Protein AF-A0A6F8TYW1-F1 (afdb_monomer)

Secondary structure (DSSP, 8-state):
----------------------------EEEE-SSS-EEEETTGGGGB----------SS---GGGG-GGGGSSS----S------EEEEEESSSSS-EEEEEE-SS------TTTS-TT----EEEEEE--TTTTSS--S---S--B-TTPPPP---PPPTT--PPPHHHHHHHHHHHHHHHHTT-----------S-S-HHHHHHHH----

Radius of gyration: 24.69 Å; Cα contacts (8 Å, |Δi|>4): 222; chains: 1; bounding box: 49×61×81 Å

Structure (mmCIF, N/CA/C/O backbone):
data_AF-A0A6F8TYW1-F1
#
_entry.id   AF-A0A6F8TYW1-F1
#
loop_
_atom_site.group_PDB
_atom_site.id
_atom_site.type_symbol
_atom_site.label_atom_id
_atom_site.label_alt_id
_atom_site.label_comp_id
_atom_site.label_asym_id
_atom_site.label_entity_id
_atom_site.label_seq_id
_atom_site.pdbx_PDB_ins_code
_atom_site.Cartn_x
_atom_site.Cartn_y
_atom_site.Cartn_z
_atom_site.occupancy
_atom_site.B_iso_or_equiv
_atom_site.auth_seq_id
_atom_site.auth_comp_id
_atom_site.auth_asym_id
_atom_site.auth_atom_id
_atom_site.pdbx_PDB_model_num
ATOM 1 N N . MET A 1 1 ? 22.885 37.335 59.084 1.00 37.50 1 MET A N 1
ATOM 2 C CA . MET A 1 1 ? 21.422 37.135 59.072 1.00 37.50 1 MET A CA 1
ATOM 3 C C . MET A 1 1 ? 20.803 38.065 58.029 1.00 37.50 1 MET A C 1
ATOM 5 O O . MET A 1 1 ? 20.900 39.265 58.203 1.00 37.50 1 MET A O 1
ATOM 9 N N . LEU A 1 2 ? 20.216 37.467 56.982 1.00 41.41 2 LEU A N 1
ATOM 10 C CA . LEU A 1 2 ? 19.097 37.916 56.127 1.00 41.41 2 LEU A CA 1
ATOM 11 C C . LEU A 1 2 ? 19.160 39.204 55.254 1.00 41.41 2 LEU A C 1
ATOM 13 O O . LEU A 1 2 ? 19.430 40.292 55.747 1.00 41.41 2 LEU A O 1
ATOM 17 N N . ARG A 1 3 ? 18.622 39.026 54.023 1.00 40.41 3 ARG A N 1
ATOM 18 C CA . ARG A 1 3 ? 18.077 39.975 53.005 1.00 40.41 3 ARG A CA 1
ATOM 19 C C . ARG A 1 3 ? 19.097 40.366 51.915 1.00 40.41 3 ARG A C 1
ATOM 21 O O . ARG A 1 3 ? 20.171 40.828 52.243 1.00 40.41 3 ARG A O 1
ATOM 28 N N . SER A 1 4 ? 18.871 40.209 50.606 1.00 44.25 4 SER A N 1
ATOM 29 C CA . SER A 1 4 ? 17.634 40.141 49.819 1.00 44.25 4 SER A CA 1
ATOM 30 C C . SER A 1 4 ? 17.893 39.452 48.465 1.00 44.25 4 SER A C 1
ATOM 32 O O . SER A 1 4 ? 18.800 39.852 47.741 1.00 44.25 4 SER A O 1
ATOM 34 N N . LEU A 1 5 ? 17.071 38.455 48.119 1.00 49.44 5 LEU A N 1
ATOM 35 C CA . LEU A 1 5 ? 16.885 37.934 46.759 1.00 49.44 5 LEU A CA 1
ATOM 36 C C . LEU A 1 5 ? 16.157 38.981 45.905 1.00 49.44 5 LEU A C 1
ATOM 38 O O . LEU A 1 5 ? 15.191 39.560 46.394 1.00 49.44 5 LEU A O 1
ATOM 42 N N . LEU A 1 6 ? 16.527 39.139 44.631 1.00 42.66 6 LEU A N 1
ATOM 43 C CA . LEU A 1 6 ? 15.586 39.542 43.579 1.00 42.66 6 LEU A CA 1
ATOM 44 C C . LEU A 1 6 ? 16.147 39.263 42.176 1.00 42.66 6 LEU A C 1
ATOM 46 O O . LEU A 1 6 ? 17.146 39.850 41.786 1.00 42.66 6 LEU A O 1
ATOM 50 N N . SER A 1 7 ? 15.366 38.479 41.418 1.00 38.97 7 SER A N 1
ATOM 51 C CA . SER A 1 7 ? 15.139 38.612 39.967 1.00 38.97 7 SER A CA 1
ATOM 52 C C . SER A 1 7 ? 16.314 38.219 39.046 1.00 38.97 7 SER A C 1
ATOM 54 O O . SER A 1 7 ? 17.375 38.815 39.095 1.00 38.97 7 SER A O 1
ATOM 56 N N . ARG A 1 8 ? 16.220 37.261 38.116 1.00 44.16 8 ARG A N 1
ATOM 57 C CA . ARG A 1 8 ? 15.115 36.905 37.215 1.00 44.16 8 ARG A CA 1
ATOM 58 C C . ARG A 1 8 ? 15.299 35.452 36.749 1.00 44.16 8 ARG A C 1
ATOM 60 O O . ARG A 1 8 ? 16.260 35.164 36.047 1.00 44.16 8 ARG A O 1
ATOM 67 N N . PHE A 1 9 ? 14.370 34.559 37.081 1.00 42.78 9 PHE A N 1
ATOM 68 C CA . PHE A 1 9 ? 14.178 33.322 36.319 1.00 42.78 9 PHE A CA 1
ATOM 69 C C . PHE A 1 9 ? 13.118 33.617 35.259 1.00 42.78 9 PHE A C 1
ATOM 71 O O . PHE A 1 9 ? 11.936 33.746 35.569 1.00 42.78 9 PHE A O 1
ATOM 78 N N . MET A 1 10 ? 13.553 33.800 34.015 1.00 39.56 10 MET A N 1
ATOM 79 C CA . MET A 1 10 ? 12.662 33.832 32.861 1.00 39.56 10 MET A CA 1
ATOM 80 C C . MET A 1 10 ? 12.312 32.380 32.531 1.00 39.56 10 MET A C 1
ATOM 82 O O . MET A 1 10 ? 13.071 31.688 31.859 1.00 39.56 10 MET A O 1
ATOM 86 N N . VAL A 1 11 ? 11.198 31.896 33.080 1.00 40.91 11 VAL A N 1
ATOM 87 C CA . VAL A 1 11 ? 10.616 30.609 32.686 1.00 40.91 11 VAL A CA 1
ATOM 88 C C . VAL A 1 11 ? 9.958 30.821 31.327 1.00 40.91 11 VAL A C 1
ATOM 90 O O . VAL A 1 11 ? 8.871 31.387 31.231 1.00 40.91 11 VAL A O 1
ATOM 93 N N . LEU A 1 12 ? 10.656 30.417 30.269 1.00 36.38 12 LEU A N 1
ATOM 94 C CA . LEU A 1 12 ? 10.090 30.298 28.934 1.00 36.38 12 LEU A CA 1
ATOM 95 C C . LEU A 1 12 ? 9.241 29.022 28.916 1.00 36.38 12 LEU A C 1
ATOM 97 O O . LEU A 1 12 ? 9.762 27.915 28.799 1.00 36.38 12 LEU A O 1
ATOM 101 N N . ALA A 1 13 ? 7.933 29.175 29.106 1.00 43.19 13 ALA A N 1
ATOM 102 C CA . ALA A 1 13 ? 6.980 28.093 28.916 1.00 43.19 13 ALA A CA 1
ATOM 103 C C . ALA A 1 13 ? 6.871 27.798 27.410 1.00 43.19 13 ALA A C 1
ATOM 105 O O . ALA A 1 13 ? 6.110 28.447 26.695 1.00 43.19 13 ALA A O 1
ATOM 106 N N . CYS A 1 14 ? 7.658 26.837 26.918 1.00 33.72 14 CYS A N 1
ATOM 107 C CA . CYS A 1 14 ? 7.421 26.214 25.617 1.00 33.72 14 CYS A CA 1
ATOM 108 C C . CYS A 1 14 ? 6.149 25.367 25.717 1.00 33.72 14 CYS A C 1
ATOM 110 O O . CYS A 1 14 ? 6.185 24.197 26.090 1.00 33.72 14 CYS A O 1
ATOM 112 N N . MET A 1 15 ? 5.012 25.988 25.419 1.00 40.41 15 MET A N 1
ATOM 113 C CA . MET A 1 15 ? 3.758 25.293 25.179 1.00 40.41 15 MET A CA 1
ATOM 114 C C . MET A 1 15 ? 3.905 24.577 23.831 1.00 40.41 15 MET A C 1
ATOM 116 O O . MET A 1 15 ? 3.897 25.218 22.782 1.00 40.41 15 MET A O 1
ATOM 120 N N . ALA A 1 16 ? 4.134 23.264 23.857 1.00 46.06 16 ALA A N 1
ATOM 121 C CA . ALA A 1 16 ? 4.102 22.444 22.654 1.00 46.06 16 ALA A CA 1
ATOM 122 C C . ALA A 1 16 ? 2.669 22.477 22.105 1.00 46.06 16 ALA A C 1
ATOM 124 O O . ALA A 1 16 ? 1.783 21.797 22.619 1.00 46.06 16 ALA A O 1
ATOM 125 N N . MET A 1 17 ? 2.422 23.321 21.102 1.00 34.44 17 MET A N 1
ATOM 126 C CA . MET A 1 17 ? 1.207 23.226 20.305 1.00 34.44 17 MET A CA 1
ATOM 127 C C . MET A 1 17 ? 1.314 21.947 19.480 1.00 34.44 17 MET A C 1
ATOM 129 O O . MET A 1 17 ? 2.014 21.906 18.472 1.00 34.44 17 MET A O 1
ATOM 133 N N . VAL A 1 18 ? 0.640 20.893 19.936 1.00 43.41 18 VAL A N 1
ATOM 134 C CA . VAL A 1 18 ? 0.295 19.764 19.075 1.00 43.41 18 VAL A CA 1
ATOM 135 C C . VAL A 1 18 ? -0.719 20.323 18.085 1.00 43.41 18 VAL A C 1
ATOM 137 O O . VAL A 1 18 ? -1.880 20.537 18.430 1.00 43.41 18 VAL A O 1
ATOM 140 N N . ALA A 1 19 ? -0.259 20.680 16.887 1.00 36.62 19 ALA A N 1
ATOM 141 C CA . ALA A 1 19 ? -1.172 21.013 15.809 1.00 36.62 19 ALA A CA 1
ATOM 142 C C . ALA A 1 19 ? -2.026 19.764 15.545 1.00 36.62 19 ALA A C 1
ATOM 144 O O . ALA A 1 19 ? -1.452 18.682 15.389 1.00 36.62 19 ALA A O 1
ATOM 145 N N . PRO A 1 20 ? -3.366 19.863 15.520 1.00 39.25 20 PRO A N 1
ATOM 146 C CA . PRO A 1 20 ? -4.167 18.767 15.013 1.00 39.25 20 PRO A CA 1
ATOM 147 C C . PRO A 1 20 ? -3.733 18.550 13.563 1.00 39.25 20 PRO A C 1
ATOM 149 O O . PRO A 1 20 ? -3.877 19.446 12.729 1.00 39.25 20 PRO A O 1
ATOM 152 N N . THR A 1 21 ? -3.144 17.390 13.273 1.00 42.06 21 THR A N 1
ATOM 153 C CA . THR A 1 21 ? -2.999 16.912 11.900 1.00 42.06 21 THR A CA 1
ATOM 154 C C . THR A 1 21 ? -4.401 16.924 11.314 1.00 42.06 21 THR A C 1
ATOM 156 O O . THR A 1 21 ? -5.253 16.145 11.739 1.00 42.06 21 THR A O 1
ATOM 159 N N . LEU A 1 22 ? -4.676 17.859 10.404 1.00 38.69 22 LEU A N 1
ATOM 160 C CA . LEU A 1 22 ? -5.919 17.846 9.650 1.00 38.69 22 LEU A CA 1
ATOM 161 C C . LEU A 1 22 ? -5.939 16.518 8.898 1.00 38.69 22 LEU A C 1
ATOM 163 O O . LEU A 1 22 ? -5.092 16.285 8.035 1.00 38.69 22 LEU A O 1
ATOM 167 N N . ALA A 1 23 ? -6.857 15.631 9.281 1.00 42.31 23 ALA A N 1
ATOM 168 C CA . ALA A 1 23 ? -7.143 14.431 8.521 1.00 42.31 23 ALA A CA 1
ATOM 169 C C . ALA A 1 23 ? -7.442 14.884 7.089 1.00 42.31 23 ALA A C 1
ATOM 171 O O . ALA A 1 23 ? -8.395 15.628 6.861 1.00 42.31 23 ALA A O 1
ATOM 172 N N . GLN A 1 24 ? -6.582 14.517 6.136 1.00 48.06 24 GLN A N 1
ATOM 173 C CA . GLN A 1 24 ? -6.871 14.787 4.735 1.00 48.06 24 GLN A CA 1
ATOM 174 C C . GLN A 1 24 ? -8.200 14.097 4.399 1.00 48.06 24 GLN A C 1
ATOM 176 O O . GLN A 1 24 ? -8.372 12.928 4.784 1.00 48.06 24 GLN A O 1
ATOM 181 N N . PRO A 1 25 ? -9.152 14.809 3.771 1.00 47.56 25 PRO A N 1
ATOM 182 C CA . PRO A 1 25 ? -10.465 14.254 3.496 1.00 47.56 25 PRO A CA 1
ATOM 183 C C . PRO A 1 25 ? -10.307 13.023 2.599 1.00 47.56 25 PRO A C 1
ATOM 185 O O . PRO A 1 25 ? -9.429 12.973 1.736 1.00 47.56 25 PRO A O 1
ATOM 188 N N . ASN A 1 26 ? -11.121 11.999 2.856 1.00 58.56 26 ASN A N 1
ATOM 189 C CA . ASN A 1 26 ? -11.186 10.781 2.049 1.00 58.56 26 ASN A CA 1
ATOM 190 C C . ASN A 1 26 ? -11.890 11.088 0.720 1.00 58.56 26 ASN A C 1
ATOM 192 O O . ASN A 1 26 ? -12.988 10.608 0.455 1.00 58.56 26 ASN A O 1
ATOM 196 N N . GLU A 1 27 ? -11.305 11.965 -0.089 1.00 72.38 27 GLU A N 1
ATOM 197 C CA . GLU A 1 27 ? -11.894 12.351 -1.361 1.00 72.38 27 GLU A CA 1
ATOM 198 C C . GLU A 1 27 ? -11.546 11.308 -2.412 1.00 72.38 27 GLU A C 1
ATOM 200 O O . GLU A 1 27 ? -10.383 11.093 -2.759 1.00 72.38 27 GLU A O 1
ATOM 205 N N . THR A 1 28 ? -12.587 10.676 -2.944 1.00 82.44 28 THR A N 1
ATOM 206 C CA . THR A 1 28 ? -12.480 9.889 -4.164 1.00 82.44 28 THR A CA 1
ATOM 207 C C . THR A 1 28 ? -11.863 10.747 -5.266 1.00 82.44 28 THR A C 1
ATOM 209 O O . THR A 1 28 ? -12.359 11.837 -5.562 1.00 82.44 28 THR A O 1
ATOM 212 N N . ARG A 1 29 ? -10.785 10.259 -5.884 1.00 88.12 29 ARG A N 1
ATOM 213 C CA . ARG A 1 29 ? -10.001 11.038 -6.849 1.00 88.12 29 ARG A CA 1
ATOM 214 C C . ARG A 1 29 ? -9.556 10.191 -8.034 1.00 88.12 29 ARG A C 1
ATOM 216 O O . ARG A 1 29 ? -9.287 9.001 -7.897 1.00 88.12 29 ARG A O 1
ATOM 223 N N . GLU A 1 30 ? -9.497 10.820 -9.204 1.00 89.94 30 GLU A N 1
ATOM 224 C CA . GLU A 1 30 ? -8.964 10.215 -10.425 1.00 89.94 30 GLU A CA 1
ATOM 225 C C . GLU A 1 30 ? -7.462 10.476 -10.569 1.00 89.94 30 GLU A C 1
ATOM 227 O O . GLU A 1 30 ? -6.996 11.605 -10.386 1.00 89.94 30 GLU A O 1
ATOM 232 N N . TYR A 1 31 ? -6.726 9.442 -10.969 1.00 88.81 31 TYR A N 1
ATOM 233 C CA . TYR A 1 31 ? -5.293 9.489 -11.265 1.00 88.81 31 TYR A CA 1
ATOM 234 C C . TYR A 1 31 ? -5.041 8.933 -12.660 1.00 88.81 31 TYR A C 1
ATOM 236 O O . TYR A 1 31 ? -5.769 8.060 -13.118 1.00 88.81 31 TYR A O 1
ATOM 244 N N . GLN A 1 32 ? -4.022 9.435 -13.354 1.00 87.19 32 GLN A N 1
ATOM 245 C CA . GLN A 1 32 ? -3.597 8.863 -14.636 1.00 87.19 32 GLN A CA 1
ATOM 246 C C . GLN A 1 32 ? -2.905 7.511 -14.402 1.00 87.19 32 GLN A C 1
ATOM 248 O O . GLN A 1 32 ? -2.237 7.340 -13.389 1.00 87.19 32 GLN A O 1
ATOM 253 N N . ASP A 1 33 ? -3.029 6.573 -15.342 1.00 79.19 33 ASP A N 1
ATOM 254 C CA . ASP A 1 33 ? -2.380 5.247 -15.288 1.00 79.19 33 ASP A CA 1
ATOM 255 C C . ASP A 1 33 ? -1.090 5.157 -16.132 1.00 79.19 33 ASP A C 1
ATOM 257 O O . ASP A 1 33 ? -0.596 4.070 -16.424 1.00 79.19 33 ASP A O 1
ATOM 261 N N . GLY A 1 34 ? -0.586 6.292 -16.629 1.00 72.00 34 GLY A N 1
ATOM 262 C CA . GLY A 1 34 ? 0.568 6.353 -17.536 1.00 72.00 34 GLY A CA 1
ATOM 263 C C . GLY A 1 34 ? 0.279 5.970 -18.998 1.00 72.00 34 GLY A C 1
ATOM 264 O O . GLY A 1 34 ? 1.084 6.274 -19.879 1.00 72.00 34 GLY A O 1
ATOM 265 N N . LYS A 1 35 ? -0.891 5.395 -19.319 1.00 71.88 35 LYS A N 1
ATOM 266 C CA . LYS A 1 35 ? -1.313 5.012 -20.686 1.00 71.88 35 LYS A CA 1
ATOM 267 C C . LYS A 1 35 ? -2.506 5.817 -21.211 1.00 71.88 35 LYS A C 1
ATOM 269 O O . LYS A 1 35 ? -3.186 5.395 -22.149 1.00 71.88 35 LYS A O 1
ATOM 274 N N . ARG A 1 36 ? -2.689 7.040 -20.695 1.00 61.12 36 ARG A N 1
ATOM 275 C CA . ARG A 1 36 ? -3.779 7.981 -21.039 1.00 61.12 36 ARG A CA 1
ATOM 276 C C . ARG A 1 36 ? -5.166 7.513 -20.576 1.00 61.12 36 ARG A C 1
ATOM 278 O O . ARG A 1 36 ? -6.161 8.046 -21.073 1.00 61.12 36 ARG A O 1
ATOM 285 N N . ARG A 1 37 ? -5.250 6.530 -19.675 1.00 79.06 37 ARG A N 1
ATOM 286 C CA . ARG A 1 37 ? -6.486 6.199 -18.956 1.00 79.06 37 ARG A CA 1
ATOM 287 C C . ARG A 1 37 ? -6.395 6.761 -17.541 1.00 79.06 37 ARG A C 1
ATOM 289 O O . ARG A 1 37 ? -5.316 7.119 -17.071 1.00 79.06 37 ARG A O 1
ATOM 296 N N . THR A 1 38 ? -7.541 6.846 -16.877 1.00 86.62 38 THR A N 1
ATOM 297 C CA . THR A 1 38 ? -7.609 7.203 -15.464 1.00 86.62 38 THR A CA 1
ATOM 298 C C . THR A 1 38 ? -8.102 6.033 -14.630 1.00 86.62 38 THR A C 1
ATOM 300 O O . THR A 1 38 ? -8.884 5.202 -15.096 1.00 86.62 38 THR A O 1
ATOM 303 N N . VAL A 1 39 ? -7.626 5.979 -13.392 1.00 87.56 39 VAL A N 1
ATOM 304 C CA . VAL A 1 39 ? -8.100 5.089 -12.338 1.00 87.56 39 VAL A CA 1
ATOM 305 C C . VAL A 1 39 ? -8.756 5.932 -11.251 1.00 87.56 39 VAL A C 1
ATOM 307 O O . VAL A 1 39 ? -8.219 6.962 -10.841 1.00 87.56 39 VAL A O 1
ATOM 310 N N . LEU A 1 40 ? -9.940 5.514 -10.808 1.00 88.06 40 LEU A N 1
ATOM 311 C CA . LEU A 1 40 ? -10.658 6.154 -9.711 1.00 88.06 40 LEU A CA 1
ATOM 312 C C . LEU A 1 40 ? -10.276 5.461 -8.404 1.00 88.06 40 LEU A C 1
ATOM 314 O O . LEU A 1 40 ? -10.528 4.267 -8.245 1.00 88.06 40 LEU A O 1
ATOM 318 N N . LEU A 1 41 ? -9.700 6.207 -7.466 1.00 87.00 41 LEU A N 1
ATOM 319 C CA . LEU A 1 41 ? -9.331 5.700 -6.149 1.00 87.00 41 LEU A CA 1
ATOM 320 C C . LEU A 1 41 ? -10.300 6.263 -5.102 1.00 87.00 41 LEU A C 1
ATOM 322 O O . LEU A 1 41 ? -10.278 7.473 -4.858 1.00 87.00 41 LEU A O 1
ATOM 326 N N . PRO A 1 42 ? -11.147 5.425 -4.467 1.00 83.56 42 PRO A N 1
ATOM 327 C CA . PRO A 1 42 ? -12.146 5.886 -3.501 1.00 83.56 42 PRO A CA 1
ATOM 328 C C . PRO A 1 42 ? -11.561 6.640 -2.303 1.00 83.56 42 PRO A C 1
ATOM 330 O O . PRO A 1 42 ? -12.205 7.543 -1.781 1.00 83.56 42 PRO A O 1
ATOM 333 N N . GLN A 1 43 ? -10.334 6.295 -1.901 1.00 80.94 43 GLN A N 1
ATOM 334 C CA . GLN A 1 43 ? -9.628 6.901 -0.766 1.00 80.94 43 GLN A CA 1
ATOM 335 C C . GLN A 1 43 ? -8.595 7.956 -1.198 1.00 80.94 43 GLN A C 1
ATOM 337 O O . GLN A 1 43 ? -7.814 8.431 -0.371 1.00 80.94 43 GLN A O 1
ATOM 342 N N . GLY A 1 44 ? -8.567 8.315 -2.486 1.00 87.00 44 GLY A N 1
ATOM 343 C CA . GLY A 1 44 ? -7.652 9.315 -3.026 1.00 87.00 44 GLY A CA 1
ATOM 344 C C . GLY A 1 44 ? -6.195 9.007 -2.686 1.00 87.00 44 GLY A C 1
ATOM 345 O O . GLY A 1 44 ? -5.745 7.869 -2.843 1.00 87.00 44 GLY A O 1
ATOM 346 N N . ASP A 1 45 ? -5.481 10.013 -2.170 1.00 86.69 45 ASP A N 1
ATOM 347 C CA . ASP A 1 45 ? -4.040 9.944 -1.901 1.00 86.69 45 ASP A CA 1
ATOM 348 C C . ASP A 1 45 ? -3.691 8.875 -0.840 1.00 86.69 45 ASP A C 1
ATOM 350 O O . ASP A 1 45 ? -2.585 8.344 -0.849 1.00 86.69 45 ASP A O 1
ATOM 354 N N . LYS A 1 46 ? -4.641 8.477 0.023 1.00 83.88 46 LYS A N 1
ATOM 355 C CA . LYS A 1 46 ? -4.444 7.407 1.027 1.00 83.88 46 LYS A CA 1
ATOM 356 C C . LYS A 1 46 ? -4.380 6.004 0.428 1.00 83.88 46 LYS A C 1
ATOM 358 O O . LYS A 1 46 ? -4.098 5.043 1.136 1.00 83.88 46 LYS A O 1
ATOM 363 N N . SER A 1 47 ? -4.685 5.876 -0.857 1.00 87.50 47 SER A N 1
ATOM 364 C CA . SER A 1 47 ? -4.594 4.603 -1.569 1.00 87.50 47 SER A CA 1
ATOM 365 C C . SER A 1 47 ? -3.150 4.259 -1.936 1.00 87.50 47 SER A C 1
ATOM 367 O O . SER A 1 47 ? -2.890 3.109 -2.281 1.00 87.50 47 SER A O 1
ATOM 369 N N . PHE A 1 48 ? -2.239 5.239 -1.903 1.00 90.38 48 PHE A N 1
ATOM 370 C CA . PHE A 1 48 ? -0.840 5.073 -2.287 1.00 90.38 48 PHE A CA 1
ATOM 371 C C . PHE A 1 48 ? 0.022 4.564 -1.137 1.00 90.38 48 PHE A C 1
ATOM 373 O O . PHE A 1 48 ? -0.253 4.834 0.032 1.00 90.38 48 PHE A O 1
ATOM 380 N N . ALA A 1 49 ? 1.097 3.863 -1.493 1.00 89.50 49 ALA A N 1
ATOM 381 C CA . ALA A 1 49 ? 2.132 3.466 -0.554 1.00 89.50 49 ALA A CA 1
ATOM 382 C C . ALA A 1 49 ? 2.706 4.690 0.179 1.00 89.50 49 ALA A C 1
ATOM 384 O O . ALA A 1 49 ? 3.006 5.726 -0.424 1.00 89.50 49 ALA A O 1
ATOM 385 N N . ASP A 1 50 ? 2.875 4.542 1.489 1.00 86.69 50 ASP A N 1
ATOM 386 C CA . ASP A 1 50 ? 3.341 5.578 2.411 1.00 86.69 50 ASP A CA 1
ATOM 387 C C . ASP A 1 50 ? 4.736 5.286 2.987 1.00 86.69 50 ASP A C 1
ATOM 389 O O . ASP A 1 50 ? 5.364 6.171 3.573 1.00 86.69 50 ASP A O 1
ATOM 393 N N . ALA A 1 51 ? 5.251 4.071 2.784 1.00 87.75 51 ALA A N 1
ATOM 394 C CA . ALA A 1 51 ? 6.574 3.661 3.222 1.00 87.75 51 ALA A CA 1
ATOM 395 C C . ALA A 1 51 ? 7.236 2.675 2.250 1.00 87.75 51 ALA A C 1
ATOM 397 O O . ALA A 1 51 ? 6.598 1.787 1.688 1.00 87.75 51 ALA A O 1
ATOM 398 N N . VAL A 1 52 ? 8.558 2.799 2.121 1.00 86.50 52 VAL A N 1
ATOM 399 C CA . VAL A 1 52 ? 9.422 1.771 1.532 1.00 86.50 52 VAL A CA 1
ATOM 400 C C . VAL A 1 52 ? 10.008 0.959 2.684 1.00 86.50 52 VAL A C 1
ATOM 402 O O . VAL A 1 52 ? 10.706 1.513 3.533 1.00 86.50 52 VAL A O 1
ATOM 405 N N . VAL A 1 53 ? 9.694 -0.337 2.738 1.00 87.56 53 VAL A N 1
ATOM 406 C CA . VAL A 1 53 ? 10.109 -1.222 3.844 1.00 87.56 53 VAL A CA 1
ATOM 407 C C . VAL A 1 53 ? 11.519 -1.765 3.639 1.00 87.56 53 VAL A C 1
ATOM 409 O O . VAL A 1 53 ? 12.325 -1.747 4.566 1.00 87.56 53 VAL A O 1
ATOM 412 N N . ASP A 1 54 ? 11.824 -2.222 2.429 1.00 83.44 54 ASP A N 1
ATOM 413 C CA . ASP A 1 54 ? 13.144 -2.709 2.050 1.00 83.44 54 ASP A CA 1
ATOM 414 C C . ASP A 1 54 ? 13.440 -2.353 0.593 1.00 83.44 54 ASP A C 1
ATOM 416 O O . ASP A 1 54 ? 12.530 -2.176 -0.223 1.00 83.44 54 ASP A O 1
ATOM 420 N N . ARG A 1 55 ? 14.728 -2.234 0.271 1.00 75.94 55 ARG A N 1
ATOM 421 C CA . ARG A 1 55 ? 15.202 -2.068 -1.099 1.00 75.94 55 ARG A CA 1
ATOM 422 C C . ARG A 1 55 ? 16.542 -2.758 -1.254 1.00 75.94 55 ARG A C 1
ATOM 424 O O . ARG A 1 55 ? 17.530 -2.366 -0.634 1.00 75.94 55 ARG A O 1
ATOM 431 N N . SER A 1 56 ? 16.607 -3.667 -2.215 1.00 73.25 56 SER A N 1
ATOM 432 C CA . SER A 1 56 ? 17.866 -4.207 -2.706 1.00 73.25 56 SER A CA 1
ATOM 433 C C . SER A 1 56 ? 18.135 -3.698 -4.121 1.00 73.25 56 SER A C 1
ATOM 435 O O . SER A 1 56 ? 17.276 -3.710 -4.996 1.00 73.25 56 SER A O 1
ATOM 437 N N . ALA A 1 57 ? 19.341 -3.176 -4.331 1.00 64.94 57 ALA A N 1
ATOM 438 C CA . ALA A 1 57 ? 19.844 -2.851 -5.656 1.00 64.94 57 ALA A CA 1
ATOM 439 C C . ALA A 1 57 ? 20.581 -4.073 -6.213 1.00 64.94 57 ALA A C 1
ATOM 441 O O . ALA A 1 57 ? 21.457 -4.621 -5.539 1.00 64.94 57 ALA A O 1
ATOM 442 N N . SER A 1 58 ? 20.253 -4.479 -7.439 1.00 55.84 58 SER A N 1
ATOM 443 C CA . SER A 1 58 ? 21.043 -5.478 -8.164 1.00 55.84 58 SER A CA 1
ATOM 444 C C . SER A 1 58 ? 22.404 -4.900 -8.592 1.00 55.84 58 SER A C 1
ATOM 446 O O . SER A 1 58 ? 22.672 -3.703 -8.458 1.00 55.84 58 SER A O 1
ATOM 448 N N . THR A 1 59 ? 23.298 -5.746 -9.106 1.00 52.53 59 THR A N 1
ATOM 449 C CA . THR A 1 59 ? 24.637 -5.348 -9.559 1.00 52.53 59 THR A CA 1
ATOM 450 C C . THR A 1 59 ? 24.566 -4.632 -10.911 1.00 52.53 59 THR A C 1
ATOM 452 O O . THR A 1 59 ? 24.868 -5.213 -11.949 1.00 52.53 59 THR A O 1
ATOM 455 N N . GLY A 1 60 ? 24.164 -3.362 -10.900 1.00 54.12 60 GLY A N 1
ATOM 456 C CA . GLY A 1 60 ? 24.120 -2.472 -12.063 1.00 54.12 60 GLY A CA 1
ATOM 457 C C . GLY A 1 60 ? 24.416 -1.019 -11.678 1.00 54.12 60 GLY A C 1
ATOM 458 O O . GLY A 1 60 ? 24.356 -0.649 -10.506 1.00 54.12 60 GLY A O 1
ATOM 459 N N . THR A 1 61 ? 24.782 -0.178 -12.649 1.00 52.84 61 THR A N 1
ATOM 460 C CA . THR A 1 61 ? 24.886 1.272 -12.420 1.00 52.84 61 THR A CA 1
ATOM 461 C C . THR A 1 61 ? 23.477 1.852 -12.356 1.00 52.84 61 THR A C 1
ATOM 463 O O . THR A 1 61 ? 22.793 1.912 -13.371 1.00 52.84 61 THR A O 1
ATOM 466 N N . ILE A 1 62 ? 23.050 2.257 -11.163 1.00 54.84 62 ILE A N 1
ATOM 467 C CA . ILE A 1 62 ? 21.789 2.965 -10.933 1.00 54.84 62 ILE A CA 1
ATOM 468 C C . ILE A 1 62 ? 22.085 4.464 -11.077 1.00 54.84 62 ILE A C 1
ATOM 470 O O . ILE A 1 62 ? 22.988 4.965 -10.407 1.00 54.84 62 ILE A O 1
ATOM 474 N N . GLU A 1 63 ? 21.386 5.182 -11.964 1.00 52.50 63 GLU A N 1
ATOM 475 C CA . GLU A 1 63 ? 21.459 6.652 -11.983 1.00 52.50 63 GLU A CA 1
ATOM 476 C C . GLU A 1 63 ? 20.982 7.203 -10.627 1.00 52.50 63 GLU A C 1
ATOM 478 O O . GLU A 1 63 ? 20.009 6.705 -10.066 1.00 52.50 63 GLU A O 1
ATOM 483 N N . ASP A 1 64 ? 21.629 8.246 -10.098 1.00 50.00 64 ASP A N 1
ATOM 484 C CA . ASP A 1 64 ? 21.344 8.787 -8.755 1.00 50.00 64 ASP A CA 1
ATOM 485 C C . ASP A 1 64 ? 19.854 9.133 -8.527 1.00 50.00 64 ASP A C 1
ATOM 487 O O . ASP A 1 64 ? 19.360 9.064 -7.403 1.00 50.00 64 ASP A O 1
ATOM 491 N N . SER A 1 65 ? 19.109 9.462 -9.589 1.00 49.47 65 SER A N 1
ATOM 492 C CA . SER A 1 65 ? 17.663 9.729 -9.551 1.00 49.47 65 SER A CA 1
ATOM 493 C C . SER A 1 65 ? 16.815 8.486 -9.258 1.00 49.47 65 SER A C 1
ATOM 495 O O . SER A 1 65 ? 15.750 8.598 -8.647 1.00 49.47 65 SER A O 1
ATOM 497 N N . ALA A 1 66 ? 17.273 7.298 -9.649 1.00 54.00 66 ALA A N 1
ATOM 498 C CA . ALA A 1 66 ? 16.629 6.030 -9.324 1.00 54.00 66 ALA A CA 1
ATOM 499 C C . ALA A 1 66 ? 16.915 5.591 -7.877 1.00 54.00 66 ALA A C 1
ATOM 501 O O . ALA A 1 66 ? 16.260 4.673 -7.385 1.00 54.00 66 ALA A O 1
ATOM 502 N N . CYS A 1 67 ? 17.842 6.248 -7.169 1.00 56.47 67 CYS A N 1
ATOM 503 C CA . CYS A 1 67 ? 18.107 6.023 -5.744 1.00 56.47 67 CYS A CA 1
ATOM 504 C C . CYS A 1 67 ? 17.152 6.789 -4.812 1.00 56.47 67 CYS A C 1
ATOM 506 O O . CYS A 1 67 ? 17.147 6.518 -3.610 1.00 56.47 67 CYS A O 1
ATOM 508 N N . ASP A 1 68 ? 16.349 7.725 -5.333 1.00 63.94 68 ASP A N 1
ATOM 509 C CA . ASP A 1 68 ? 15.376 8.466 -4.530 1.00 63.94 68 ASP A CA 1
ATOM 510 C C . ASP A 1 68 ? 14.160 7.590 -4.194 1.00 63.94 68 ASP A C 1
ATOM 512 O O . ASP A 1 68 ? 13.268 7.382 -5.013 1.00 63.94 68 ASP A O 1
ATOM 516 N N . GLN A 1 69 ? 14.141 7.061 -2.971 1.00 65.19 69 GLN A N 1
ATOM 517 C CA . GLN A 1 69 ? 13.067 6.206 -2.459 1.00 65.19 69 GLN A CA 1
ATOM 518 C C . GLN A 1 69 ? 11.750 6.957 -2.268 1.00 65.19 69 GLN A C 1
ATOM 520 O O . GLN A 1 69 ? 10.698 6.330 -2.242 1.00 65.19 69 GLN A O 1
ATOM 525 N N . GLN A 1 70 ? 11.783 8.283 -2.124 1.00 68.31 70 GLN A N 1
ATOM 526 C CA . GLN A 1 70 ? 10.558 9.063 -1.957 1.00 68.31 70 GLN A CA 1
ATOM 527 C C . GLN A 1 70 ? 9.791 9.182 -3.274 1.00 68.31 70 GLN A C 1
ATOM 529 O O . GLN A 1 70 ? 8.602 9.473 -3.254 1.00 68.31 70 GLN A O 1
ATOM 534 N N . ALA A 1 71 ? 10.443 8.889 -4.401 1.00 70.81 71 ALA A N 1
ATOM 535 C CA . ALA A 1 71 ? 9.849 8.979 -5.725 1.00 70.81 71 ALA A CA 1
ATOM 536 C C . ALA A 1 71 ? 8.802 7.894 -6.036 1.00 70.81 71 ALA A C 1
ATOM 538 O O . ALA A 1 71 ? 8.155 8.014 -7.064 1.00 70.81 71 ALA A O 1
ATOM 539 N N . ILE A 1 72 ? 8.653 6.855 -5.198 1.00 76.31 72 ILE A N 1
ATOM 540 C CA . ILE A 1 72 ? 7.585 5.837 -5.326 1.00 76.31 72 ILE A CA 1
ATOM 541 C C . ILE A 1 72 ? 6.424 6.068 -4.343 1.00 76.31 72 ILE A C 1
ATOM 543 O O . ILE A 1 72 ? 5.418 5.358 -4.380 1.00 76.31 72 ILE A O 1
ATOM 547 N N . LEU A 1 73 ? 6.577 7.020 -3.416 1.00 85.44 73 LEU A N 1
ATOM 548 C CA . LEU A 1 73 ? 5.601 7.275 -2.362 1.00 85.44 73 LEU A CA 1
ATOM 549 C C . LEU A 1 73 ? 4.609 8.351 -2.789 1.00 85.44 73 LEU A C 1
ATOM 551 O O . LEU A 1 73 ? 4.984 9.396 -3.320 1.00 85.44 73 LEU A O 1
ATOM 555 N N . GLY A 1 74 ? 3.339 8.124 -2.462 1.00 86.19 74 GLY A N 1
ATOM 556 C CA . GLY A 1 74 ? 2.259 9.025 -2.843 1.00 86.19 74 GLY A CA 1
ATOM 557 C C . GLY A 1 74 ? 1.864 8.931 -4.327 1.00 86.19 74 GLY A C 1
ATOM 558 O O . GLY A 1 74 ? 2.137 7.926 -4.984 1.00 86.19 74 GLY A O 1
ATOM 559 N N . PRO A 1 75 ? 1.142 9.945 -4.842 1.00 88.25 75 PRO A N 1
ATOM 560 C CA . PRO A 1 75 ? 0.629 9.947 -6.211 1.00 88.25 75 PRO A CA 1
ATOM 561 C C . PRO A 1 75 ? 1.724 9.973 -7.294 1.00 88.25 75 PRO A C 1
ATOM 563 O O . PRO A 1 75 ? 2.773 10.575 -7.066 1.00 88.25 75 PRO A O 1
ATOM 566 N N . PRO A 1 76 ? 1.452 9.437 -8.502 1.00 85.56 76 PRO A N 1
ATOM 567 C CA . PRO A 1 76 ? 2.429 9.381 -9.592 1.00 85.56 76 PRO A CA 1
ATOM 568 C C . PRO A 1 76 ? 2.812 10.776 -10.102 1.00 85.56 76 PRO A C 1
ATOM 570 O O . PRO A 1 76 ? 1.954 11.660 -10.231 1.00 85.56 76 PRO A O 1
ATOM 573 N N . ASP A 1 77 ? 4.094 10.962 -10.438 1.00 81.94 77 ASP A N 1
ATOM 574 C CA . ASP A 1 77 ? 4.652 12.255 -10.857 1.00 81.94 77 ASP A CA 1
ATOM 575 C C . ASP A 1 77 ? 4.854 12.393 -12.380 1.00 81.94 77 ASP A C 1
ATOM 577 O O . ASP A 1 77 ? 4.924 13.522 -12.880 1.00 81.94 77 ASP A O 1
ATOM 581 N N . PHE A 1 78 ? 4.904 11.277 -13.129 1.00 76.25 78 PHE A N 1
ATOM 582 C CA . PHE A 1 78 ? 5.108 11.186 -14.591 1.00 76.25 78 PHE A CA 1
ATOM 583 C C . PHE A 1 78 ? 6.260 12.026 -15.170 1.00 76.25 78 PHE A C 1
ATOM 585 O O . PHE A 1 78 ? 6.334 12.254 -16.382 1.00 76.25 78 PHE A O 1
ATOM 592 N N . SER A 1 79 ? 7.161 12.525 -14.333 1.00 71.75 79 SER A N 1
ATOM 593 C CA . SER A 1 79 ? 8.186 13.490 -14.726 1.00 71.75 79 SER A CA 1
ATOM 594 C C . SER A 1 79 ? 9.370 12.824 -15.434 1.00 71.75 79 SER A C 1
ATOM 596 O O . SER A 1 79 ? 10.181 13.497 -16.078 1.00 71.75 79 SER A O 1
ATOM 598 N N . ARG A 1 80 ? 9.461 11.492 -15.343 1.00 66.06 80 ARG A N 1
ATOM 599 C CA . ARG A 1 80 ? 10.590 10.679 -15.799 1.00 66.06 80 ARG A CA 1
ATOM 600 C C . ARG A 1 80 ? 10.263 9.963 -17.109 1.00 66.06 80 ARG A C 1
ATOM 602 O O . ARG A 1 80 ? 9.177 9.430 -17.307 1.00 66.06 80 ARG A O 1
ATOM 609 N N . SER A 1 81 ? 11.229 9.946 -18.026 1.00 59.06 81 SER A N 1
ATOM 610 C CA . SER A 1 81 ? 11.151 9.136 -19.246 1.00 59.06 81 SER A CA 1
ATOM 611 C C . SER A 1 81 ? 11.642 7.727 -18.938 1.00 59.06 81 SER A C 1
ATOM 613 O 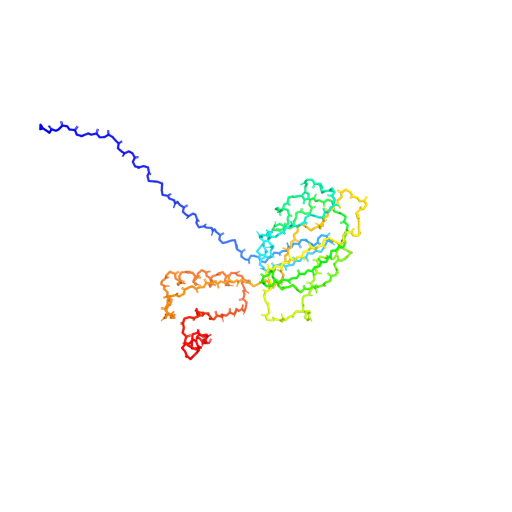O . SER A 1 81 ? 12.850 7.508 -18.878 1.00 59.06 81 SER A O 1
ATOM 615 N N . VAL A 1 82 ? 10.711 6.800 -18.737 1.00 60.22 82 VAL A N 1
ATOM 616 C CA . VAL A 1 82 ? 11.008 5.407 -18.383 1.00 60.22 82 VAL A CA 1
ATOM 617 C C . VAL A 1 82 ? 11.097 4.508 -19.617 1.00 60.22 82 VAL A C 1
ATOM 619 O O . VAL A 1 82 ? 10.465 4.769 -20.653 1.00 60.22 82 VAL A O 1
ATOM 622 N N . LYS A 1 83 ? 11.919 3.459 -19.532 1.00 62.59 83 LYS A N 1
ATOM 623 C CA . LYS A 1 83 ? 11.818 2.311 -20.440 1.00 62.59 83 LYS A CA 1
ATOM 624 C C . LYS A 1 83 ? 10.635 1.454 -19.964 1.00 62.59 83 LYS A C 1
ATOM 626 O O . LYS A 1 83 ? 9.921 1.818 -19.044 1.00 62.59 83 LYS A O 1
ATOM 631 N N . VAL A 1 84 ? 10.292 0.419 -20.722 1.00 68.38 84 VAL A N 1
ATOM 632 C CA . VAL A 1 84 ? 9.264 -0.533 -20.288 1.00 68.38 84 VAL A CA 1
ATOM 633 C C . VAL A 1 84 ? 9.988 -1.847 -20.106 1.00 68.38 84 VAL A C 1
ATOM 635 O O . VAL A 1 84 ? 10.323 -2.489 -21.103 1.00 68.38 84 VAL A O 1
ATOM 638 N N . GLU A 1 85 ? 10.245 -2.186 -18.852 1.00 69.38 85 GLU A N 1
ATOM 639 C CA . GLU A 1 85 ? 10.910 -3.416 -18.424 1.00 69.38 85 GLU A CA 1
ATOM 640 C C . GLU A 1 85 ? 9.911 -4.316 -17.680 1.00 69.38 85 GLU A C 1
ATOM 642 O O . GLU A 1 85 ? 8.808 -3.880 -17.318 1.00 69.38 85 GLU A O 1
ATOM 647 N N . GLY A 1 86 ? 10.225 -5.608 -17.594 1.00 73.88 86 GLY A N 1
ATOM 648 C CA . GLY A 1 86 ? 9.390 -6.571 -16.891 1.00 73.88 86 GLY A CA 1
ATOM 649 C C . GLY A 1 86 ? 9.743 -6.614 -15.408 1.00 73.88 86 GLY A C 1
ATOM 650 O O . GLY A 1 86 ? 10.856 -6.302 -14.993 1.00 73.88 86 GLY A O 1
ATOM 651 N N . MET A 1 87 ? 8.756 -6.951 -14.586 1.00 81.50 87 MET A N 1
ATOM 652 C CA . MET A 1 87 ? 8.932 -7.067 -13.142 1.00 81.50 87 MET A CA 1
ATOM 653 C C . MET A 1 87 ? 8.110 -8.231 -12.619 1.00 81.50 87 MET A C 1
ATOM 655 O O . MET A 1 87 ? 7.008 -8.470 -13.103 1.00 81.50 87 MET A O 1
ATOM 659 N N . THR A 1 88 ? 8.582 -8.897 -11.578 1.00 87.56 88 THR A N 1
ATOM 660 C CA . THR A 1 88 ? 7.780 -9.859 -10.821 1.00 87.56 88 THR A CA 1
ATOM 661 C C . THR A 1 88 ? 7.111 -9.153 -9.642 1.00 87.56 88 THR A C 1
ATOM 663 O O . THR A 1 88 ? 7.735 -8.332 -8.959 1.00 87.56 88 THR A O 1
ATOM 666 N N . LEU A 1 89 ? 5.834 -9.464 -9.399 1.00 90.81 89 LEU A N 1
ATOM 667 C CA . LEU A 1 89 ? 5.042 -8.919 -8.295 1.00 90.81 89 LEU A CA 1
ATOM 668 C C . LEU A 1 89 ? 4.759 -9.992 -7.245 1.00 90.81 89 LEU A C 1
ATOM 670 O O . LEU A 1 89 ? 4.257 -11.069 -7.553 1.00 90.81 89 LEU A O 1
ATOM 674 N N . SER A 1 90 ? 4.976 -9.659 -5.977 1.00 93.75 90 SER A N 1
ATOM 675 C CA . SER A 1 90 ? 4.533 -10.471 -4.842 1.00 93.75 90 SER A CA 1
ATOM 676 C C . SER A 1 90 ? 3.861 -9.622 -3.765 1.00 93.75 90 SER A C 1
ATOM 678 O O . SER A 1 90 ? 4.140 -8.429 -3.636 1.00 93.75 90 SER A O 1
ATOM 680 N N . ILE A 1 91 ? 2.992 -10.238 -2.964 1.00 94.88 91 ILE A N 1
ATOM 681 C CA . ILE A 1 91 ? 2.286 -9.578 -1.854 1.00 94.88 91 ILE A CA 1
ATOM 682 C C . ILE A 1 91 ? 2.425 -10.357 -0.545 1.00 94.88 91 ILE A C 1
ATOM 684 O O . ILE A 1 91 ? 2.605 -11.578 -0.557 1.00 94.88 91 ILE A O 1
ATOM 688 N N . SER A 1 92 ? 2.327 -9.658 0.588 1.00 94.62 92 SER A N 1
ATOM 689 C CA . SER A 1 92 ? 2.414 -10.269 1.919 1.00 94.62 92 SER A CA 1
ATOM 690 C C . SER A 1 92 ? 1.589 -9.528 2.984 1.00 94.62 92 SER A C 1
ATOM 692 O O . SER A 1 92 ? 1.355 -8.316 2.903 1.00 94.62 92 SER A O 1
ATOM 694 N N . GLU A 1 93 ? 1.118 -10.278 3.985 1.00 92.19 93 GLU A N 1
ATOM 695 C CA . GLU A 1 93 ? 0.469 -9.746 5.193 1.00 92.19 93 GLU A CA 1
ATOM 696 C C . GLU A 1 93 ? 1.479 -9.428 6.309 1.00 92.19 93 GLU A C 1
ATOM 698 O O . GLU A 1 93 ? 1.237 -8.516 7.105 1.00 92.19 93 GLU A O 1
ATOM 703 N N . ASP A 1 94 ? 2.589 -10.175 6.367 1.00 90.56 94 ASP A N 1
ATOM 704 C CA . ASP A 1 94 ? 3.523 -10.235 7.502 1.00 90.56 94 ASP A CA 1
ATOM 705 C C . ASP A 1 94 ? 4.990 -9.934 7.139 1.00 90.56 94 ASP A C 1
ATOM 707 O O . ASP A 1 94 ? 5.781 -9.596 8.017 1.00 90.56 94 ASP A O 1
ATOM 711 N N . GLY A 1 95 ? 5.348 -9.998 5.857 1.00 91.75 95 GLY A N 1
ATOM 712 C CA . GLY A 1 95 ? 6.705 -9.796 5.346 1.00 91.75 95 GLY A CA 1
ATOM 713 C C . GLY A 1 95 ? 7.571 -11.055 5.372 1.00 91.75 95 GLY A C 1
ATOM 714 O O . GLY A 1 95 ? 8.709 -11.018 4.904 1.00 91.75 95 GLY A O 1
ATOM 715 N N . GLU A 1 96 ? 7.039 -12.173 5.862 1.00 92.75 96 GLU A N 1
ATOM 716 C CA . GLU A 1 96 ? 7.723 -13.467 5.934 1.00 92.75 96 GLU A CA 1
ATOM 717 C C . GLU A 1 96 ? 7.180 -14.432 4.879 1.00 92.75 96 GLU A C 1
ATOM 719 O O . GLU A 1 96 ? 7.949 -15.074 4.158 1.00 92.75 96 GLU A O 1
ATOM 724 N N . THR A 1 97 ? 5.855 -14.498 4.746 1.00 94.19 97 THR A N 1
ATOM 725 C CA . THR A 1 97 ? 5.174 -15.345 3.767 1.00 94.19 97 THR A CA 1
ATOM 726 C C . THR A 1 97 ? 4.744 -14.504 2.577 1.00 94.19 97 THR A C 1
ATOM 728 O O . THR A 1 97 ? 3.958 -13.566 2.713 1.00 94.19 97 THR A O 1
ATOM 731 N N . TRP A 1 98 ? 5.238 -14.857 1.394 1.00 94.62 98 TRP A N 1
ATOM 732 C CA . TRP A 1 98 ? 4.992 -14.113 0.162 1.00 94.62 98 TRP A CA 1
ATOM 733 C C . TRP A 1 98 ? 4.192 -14.949 -0.830 1.00 94.62 98 TRP A C 1
ATOM 735 O O . TRP A 1 98 ? 4.503 -16.119 -1.063 1.00 94.62 98 TRP A O 1
ATOM 745 N N . ILE A 1 99 ? 3.164 -14.336 -1.415 1.00 95.06 99 ILE A N 1
ATOM 746 C CA . ILE A 1 99 ? 2.407 -14.902 -2.532 1.00 95.06 99 ILE A CA 1
ATOM 747 C C . ILE A 1 99 ? 2.933 -14.264 -3.810 1.00 95.06 99 ILE A C 1
ATOM 749 O O . ILE A 1 99 ? 2.826 -13.049 -3.984 1.00 95.06 99 ILE A O 1
ATOM 753 N N . ASP A 1 100 ? 3.491 -15.092 -4.688 1.00 93.62 100 ASP A N 1
ATOM 754 C CA . ASP A 1 100 ? 3.941 -14.678 -6.012 1.00 93.62 100 ASP A CA 1
ATOM 755 C C . ASP A 1 100 ? 2.748 -14.579 -6.973 1.00 93.62 100 ASP A C 1
ATOM 757 O O . ASP A 1 100 ? 1.978 -15.532 -7.133 1.00 93.62 100 ASP A O 1
ATOM 761 N N . LEU A 1 101 ? 2.583 -13.407 -7.586 1.00 91.81 101 LEU A N 1
ATOM 762 C CA . LEU A 1 101 ? 1.539 -13.110 -8.567 1.00 91.81 101 LEU A CA 1
ATOM 763 C C . LEU A 1 101 ? 2.068 -13.176 -10.010 1.00 91.81 101 LEU A C 1
ATOM 765 O O . LEU A 1 101 ? 1.286 -13.030 -10.955 1.00 91.81 101 LEU A O 1
ATOM 769 N N . GLY A 1 102 ? 3.365 -13.440 -10.183 1.00 88.25 102 GLY A N 1
ATOM 770 C CA . GLY A 1 102 ? 4.039 -13.604 -11.463 1.00 88.25 102 GLY A CA 1
ATOM 771 C C . GLY A 1 102 ? 4.451 -12.290 -12.124 1.00 88.25 102 GLY A C 1
ATOM 772 O O . GLY A 1 102 ? 4.534 -11.231 -11.496 1.00 88.25 102 GLY A O 1
ATOM 773 N N . ASP A 1 103 ? 4.724 -12.383 -13.426 1.00 86.44 103 ASP A N 1
ATOM 774 C CA . ASP A 1 103 ? 5.341 -11.302 -14.190 1.00 86.44 103 ASP A CA 1
ATOM 775 C C . ASP A 1 103 ? 4.335 -10.252 -14.679 1.00 86.44 103 ASP A C 1
ATOM 777 O O . ASP A 1 103 ? 3.311 -1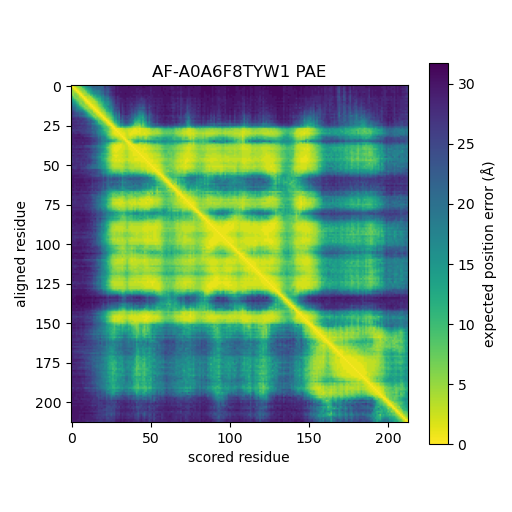0.531 -15.317 1.00 86.44 103 ASP A O 1
ATOM 781 N N . ILE A 1 104 ? 4.700 -8.998 -14.458 1.00 82.31 104 ILE A N 1
ATOM 782 C CA . ILE A 1 104 ? 4.084 -7.792 -14.987 1.00 82.31 104 ILE A CA 1
ATOM 783 C C . ILE A 1 104 ? 4.982 -7.289 -16.115 1.00 82.31 104 ILE A C 1
ATOM 785 O O . ILE A 1 104 ? 6.086 -6.809 -15.891 1.00 82.31 104 ILE A O 1
ATOM 789 N N . SER A 1 105 ? 4.497 -7.378 -17.353 1.00 77.50 105 SER A N 1
ATOM 790 C CA . SER A 1 105 ? 5.234 -6.932 -18.540 1.00 77.50 105 SER A CA 1
ATOM 791 C C . SER A 1 105 ? 4.364 -6.094 -19.481 1.00 77.50 105 SER A C 1
ATOM 793 O O . SER A 1 105 ? 3.147 -5.959 -19.309 1.00 77.50 105 SER A O 1
ATOM 795 N N . GLY A 1 106 ? 4.998 -5.473 -20.481 1.00 71.06 106 GLY A N 1
ATOM 796 C CA . GLY A 1 106 ? 4.307 -4.674 -21.501 1.00 71.06 106 GLY A CA 1
ATOM 797 C C . GLY A 1 106 ? 3.712 -3.361 -20.976 1.00 71.06 106 GLY A C 1
ATOM 798 O O . GLY A 1 106 ? 2.778 -2.817 -21.578 1.00 71.06 106 GLY A O 1
ATOM 799 N N . GLY A 1 107 ? 4.220 -2.848 -19.850 1.00 71.00 107 GLY A N 1
ATOM 800 C CA . GLY A 1 107 ? 3.730 -1.631 -19.196 1.00 71.00 107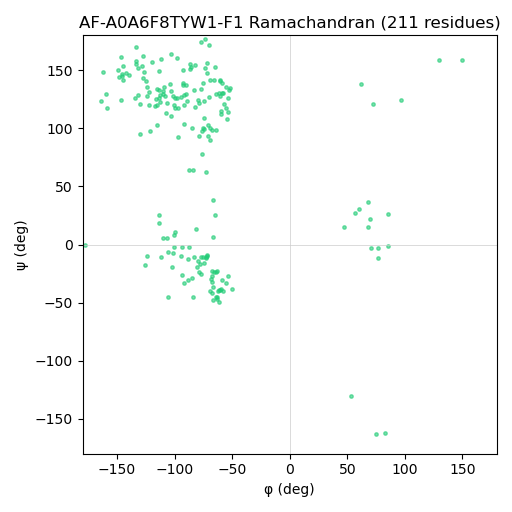 GLY A CA 1
ATOM 801 C C . GLY A 1 107 ? 2.333 -1.811 -18.605 1.00 71.00 107 GLY A C 1
ATOM 802 O O . GLY A 1 107 ? 1.469 -0.947 -18.762 1.00 71.00 107 GLY A O 1
ATOM 803 N N . ARG A 1 108 ? 2.041 -2.994 -18.065 1.00 79.06 108 ARG A N 1
ATOM 804 C CA . ARG A 1 108 ? 0.814 -3.246 -17.307 1.00 79.06 108 ARG A CA 1
ATOM 80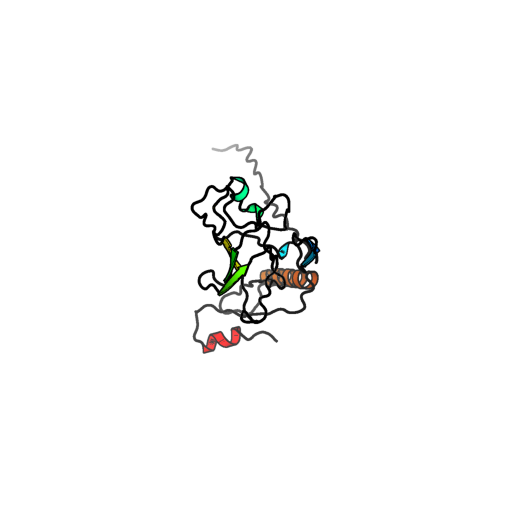5 C C . ARG A 1 108 ? 0.835 -2.374 -16.043 1.00 79.06 108 ARG A C 1
ATOM 807 O O . ARG A 1 108 ? 1.822 -2.379 -15.326 1.00 79.06 108 ARG A O 1
ATOM 814 N N . ALA A 1 109 ? -0.256 -1.648 -15.801 1.00 79.94 109 ALA A N 1
ATOM 815 C CA . ALA A 1 109 ? -0.405 -0.718 -14.675 1.00 79.94 109 ALA A CA 1
ATOM 816 C C . ALA A 1 109 ? -1.410 -1.214 -13.615 1.00 79.94 109 ALA A C 1
ATOM 818 O O . ALA A 1 109 ? -1.754 -0.481 -12.696 1.00 79.94 109 ALA A O 1
ATOM 819 N N . GLU A 1 110 ? -1.923 -2.442 -13.763 1.00 86.19 110 GLU A N 1
ATOM 820 C CA . GLU A 1 110 ? -2.945 -3.009 -12.881 1.00 86.19 110 GLU A CA 1
ATOM 821 C C . GLU A 1 110 ? -2.803 -4.530 -12.741 1.00 86.19 110 GLU A C 1
ATOM 823 O O . GLU A 1 110 ? -2.473 -5.236 -13.704 1.00 86.19 110 GLU A O 1
ATOM 828 N N . VAL A 1 111 ? -3.088 -5.033 -11.540 1.00 89.00 111 VAL A N 1
ATOM 829 C CA . VAL A 1 111 ? -3.194 -6.461 -11.220 1.00 89.00 111 VAL A CA 1
ATOM 830 C C . VAL A 1 111 ? -4.450 -6.665 -10.378 1.00 89.00 111 VAL A C 1
ATOM 832 O O . VAL A 1 111 ? -4.629 -5.997 -9.364 1.00 89.00 111 VAL A O 1
ATOM 835 N N . ASP A 1 112 ? -5.321 -7.573 -10.819 1.00 89.25 112 ASP A N 1
ATOM 836 C CA . ASP A 1 112 ? -6.511 -7.984 -10.072 1.00 89.25 112 ASP A CA 1
ATOM 837 C C . ASP A 1 112 ? -6.168 -9.197 -9.201 1.00 89.25 112 ASP A C 1
ATOM 839 O O . ASP A 1 112 ? -5.608 -10.179 -9.690 1.00 89.25 112 ASP A O 1
ATOM 843 N N . LEU A 1 113 ? -6.492 -9.115 -7.913 1.00 90.06 113 LEU A N 1
ATOM 844 C CA . LEU A 1 113 ? -6.235 -10.175 -6.940 1.00 90.06 113 LEU A CA 1
ATOM 845 C C . LEU A 1 113 ? -7.389 -11.186 -6.857 1.00 90.06 113 LEU A C 1
ATOM 847 O O . LEU A 1 113 ? -7.230 -12.254 -6.258 1.00 90.06 113 LEU A O 1
ATOM 851 N N . ALA A 1 114 ? -8.554 -10.878 -7.437 1.00 88.25 114 ALA A N 1
ATOM 852 C CA . ALA A 1 114 ? -9.744 -11.711 -7.333 1.00 88.25 114 ALA A CA 1
ATOM 853 C C . ALA A 1 114 ? -9.487 -13.144 -7.834 1.00 88.25 114 ALA A C 1
ATOM 855 O O . ALA A 1 114 ? -9.115 -13.379 -8.982 1.00 88.25 114 ALA A O 1
ATOM 856 N N . GLY A 1 115 ? -9.700 -14.126 -6.953 1.00 88.75 115 GLY A N 1
ATOM 857 C CA . GLY A 1 115 ? -9.498 -15.546 -7.258 1.00 88.75 115 GLY A CA 1
ATOM 858 C C . GLY A 1 115 ? -8.037 -16.012 -7.277 1.00 88.75 115 GLY A C 1
ATOM 859 O O . GLY A 1 115 ? -7.806 -17.208 -7.441 1.00 88.75 115 GLY A O 1
ATOM 860 N N . LEU A 1 116 ? -7.069 -15.109 -7.079 1.00 89.38 116 LEU A N 1
ATOM 861 C CA . LEU A 1 116 ? -5.650 -15.444 -6.902 1.00 89.38 116 LEU A CA 1
ATOM 862 C C . LEU A 1 116 ? -5.272 -15.588 -5.425 1.00 89.38 116 LEU A C 1
ATOM 864 O O . LEU A 1 116 ? -4.339 -16.314 -5.091 1.00 89.38 116 LEU A O 1
ATOM 868 N N . VAL A 1 117 ? -6.010 -14.912 -4.545 1.00 90.62 117 VAL A N 1
ATOM 869 C CA . VAL A 1 117 ? -5.749 -14.862 -3.104 1.00 90.62 117 VAL A CA 1
ATOM 870 C C . VAL A 1 117 ? -7.034 -15.088 -2.296 1.00 90.62 117 VAL A C 1
ATOM 872 O O . VAL A 1 117 ? -8.131 -14.885 -2.831 1.00 90.62 117 VAL A O 1
ATOM 875 N N . PRO A 1 118 ? -6.938 -15.512 -1.021 1.00 88.69 118 PRO A N 1
ATOM 876 C CA . PRO A 1 118 ? -8.082 -15.554 -0.114 1.00 88.69 118 PRO A CA 1
ATOM 877 C C . PRO A 1 118 ? -8.807 -14.204 -0.045 1.00 88.69 118 PRO A C 1
ATOM 879 O O . PRO A 1 118 ? -8.184 -13.156 0.112 1.00 88.69 118 PRO A O 1
ATOM 882 N N . SER A 1 119 ? -10.136 -14.226 -0.150 1.00 82.38 119 SER A N 1
ATOM 883 C CA . SER A 1 119 ? -10.969 -13.014 -0.175 1.00 82.38 119 SER A CA 1
ATOM 884 C C . SER A 1 119 ? -11.094 -12.313 1.182 1.00 82.38 119 SER A C 1
ATOM 886 O O . SER A 1 119 ? -11.623 -11.209 1.249 1.00 82.38 119 SER A O 1
ATOM 888 N N . ASP A 1 120 ? -10.661 -12.960 2.262 1.00 81.31 120 ASP A N 1
ATOM 889 C CA . ASP A 1 120 ? -10.699 -12.470 3.641 1.00 81.31 120 ASP A CA 1
ATOM 890 C C . ASP A 1 120 ? -9.316 -12.058 4.187 1.00 81.31 120 ASP A C 1
ATOM 892 O O . ASP A 1 120 ? -9.201 -11.692 5.362 1.00 81.31 120 ASP A O 1
ATOM 896 N N . ALA A 1 121 ? -8.279 -12.077 3.342 1.00 84.69 121 ALA A N 1
ATOM 897 C CA . ALA A 1 121 ? -6.918 -11.668 3.688 1.00 84.69 121 ALA A CA 1
ATOM 898 C C . ALA A 1 121 ? -6.693 -10.154 3.518 1.00 84.69 121 ALA A C 1
ATOM 900 O O . ALA A 1 121 ? -7.378 -9.476 2.750 1.00 84.69 121 ALA A O 1
ATOM 901 N N . SER A 1 122 ? -5.716 -9.596 4.243 1.00 86.06 122 SER A N 1
ATOM 902 C CA . SER A 1 122 ? -5.358 -8.173 4.153 1.00 86.06 122 SER A CA 1
ATOM 903 C C . SER A 1 122 ? -3.858 -7.981 3.956 1.00 86.06 122 SER A C 1
ATOM 905 O O . SER A 1 122 ? -3.098 -7.881 4.922 1.00 86.06 122 SER A O 1
ATOM 907 N N . TYR A 1 123 ? -3.453 -7.848 2.697 1.00 90.44 123 TYR A N 1
ATOM 908 C CA . TYR A 1 123 ? -2.065 -7.619 2.298 1.00 90.44 123 TYR A CA 1
ATOM 909 C C . TYR A 1 123 ? -1.650 -6.166 2.519 1.00 90.44 123 TYR A C 1
ATOM 911 O O . TYR A 1 123 ? -2.380 -5.239 2.169 1.00 90.44 123 TYR A O 1
ATOM 919 N N . ARG A 1 124 ? -0.475 -5.967 3.117 1.00 89.75 124 ARG A N 1
ATOM 920 C CA . ARG A 1 124 ? 0.051 -4.635 3.484 1.00 89.75 124 ARG A CA 1
ATOM 921 C C . ARG A 1 124 ? 1.415 -4.357 2.875 1.00 89.75 124 ARG A C 1
ATOM 923 O O . ARG A 1 124 ? 1.914 -3.244 2.971 1.00 89.75 124 ARG A O 1
ATOM 930 N N . LEU A 1 125 ? 2.019 -5.383 2.290 1.00 92.88 125 LEU A N 1
ATOM 931 C CA . LEU A 1 125 ? 3.340 -5.337 1.704 1.00 92.88 125 LEU A CA 1
ATOM 932 C C . LEU A 1 125 ? 3.236 -5.780 0.254 1.00 92.88 125 LEU A C 1
ATOM 934 O O . LEU A 1 125 ? 2.579 -6.774 -0.062 1.00 92.88 125 LEU A O 1
ATOM 938 N N . VAL A 1 126 ? 3.912 -5.029 -0.602 1.00 92.62 126 VAL A N 1
ATOM 939 C CA . VAL A 1 126 ? 4.076 -5.309 -2.022 1.00 92.62 126 VAL A CA 1
ATOM 940 C C . VAL A 1 126 ? 5.573 -5.378 -2.285 1.00 92.62 126 VAL A C 1
ATOM 942 O O . VAL A 1 126 ? 6.316 -4.497 -1.855 1.00 92.62 126 VAL A O 1
ATOM 945 N N . SER A 1 127 ? 6.011 -6.425 -2.974 1.00 91.56 127 SER A N 1
ATOM 946 C CA . SER A 1 127 ? 7.375 -6.564 -3.470 1.00 91.56 127 SER A CA 1
ATOM 947 C C . SER A 1 127 ? 7.346 -6.520 -4.989 1.00 91.56 127 SER A C 1
ATOM 949 O O . SER A 1 127 ? 6.601 -7.266 -5.626 1.00 91.56 127 SER A O 1
ATOM 951 N N . LEU A 1 128 ? 8.147 -5.621 -5.550 1.00 86.81 128 LEU A N 1
ATOM 952 C CA . LEU A 1 128 ? 8.358 -5.466 -6.981 1.00 86.81 128 LEU A CA 1
ATOM 953 C C . LEU A 1 128 ? 9.824 -5.757 -7.252 1.00 86.81 128 LEU A C 1
ATOM 955 O O . LEU A 1 128 ? 10.704 -5.081 -6.715 1.00 86.81 128 LEU A O 1
ATOM 959 N N . THR A 1 1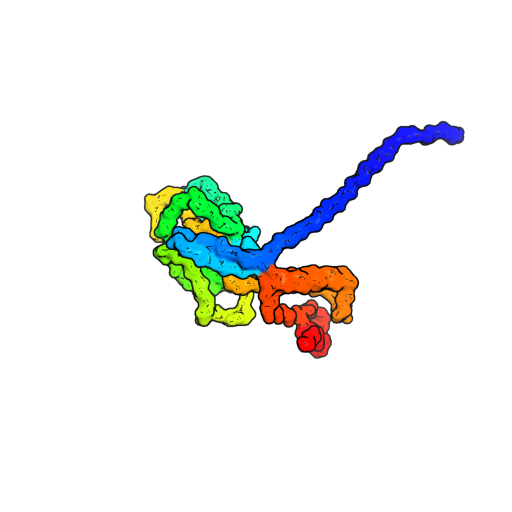29 ? 10.077 -6.777 -8.059 1.00 83.25 129 THR A N 1
ATOM 960 C CA . THR A 1 129 ? 11.432 -7.185 -8.427 1.00 83.25 129 THR A CA 1
ATOM 961 C C . THR A 1 129 ? 11.609 -6.970 -9.915 1.00 83.25 129 THR A C 1
ATOM 963 O O . THR A 1 129 ? 10.874 -7.543 -10.707 1.00 83.25 129 THR A O 1
ATOM 966 N N . ASP A 1 130 ? 12.572 -6.132 -10.281 1.00 77.19 130 ASP A N 1
ATOM 967 C CA . ASP A 1 130 ? 13.031 -6.001 -11.662 1.00 77.19 130 ASP A CA 1
ATOM 968 C C . ASP A 1 130 ? 13.519 -7.362 -12.181 1.00 77.19 130 ASP A C 1
ATOM 970 O O . ASP A 1 130 ? 14.292 -8.036 -11.491 1.00 77.19 130 ASP A O 1
ATOM 974 N N . ASP A 1 131 ? 13.054 -7.791 -13.356 1.00 67.75 131 ASP A N 1
ATOM 975 C CA . ASP A 1 131 ? 13.375 -9.122 -13.892 1.00 67.75 131 ASP A CA 1
ATOM 976 C C . ASP A 1 131 ? 14.832 -9.245 -14.383 1.00 67.75 131 ASP A C 1
ATOM 978 O O . ASP A 1 131 ? 15.325 -10.351 -14.621 1.00 67.75 131 ASP A O 1
ATOM 982 N N . GLY A 1 132 ? 15.557 -8.123 -14.488 1.00 60.81 132 GLY A N 1
ATOM 983 C CA . GLY A 1 132 ? 16.942 -8.062 -14.942 1.00 60.81 132 GLY A CA 1
ATOM 984 C C . GLY A 1 132 ? 17.129 -8.347 -16.439 1.00 60.81 132 GLY A C 1
ATOM 985 O O . GLY A 1 132 ? 18.254 -8.216 -16.947 1.00 60.81 132 GLY A O 1
ATOM 986 N N . ASP A 1 133 ? 16.066 -8.671 -17.180 1.00 55.00 133 ASP A N 1
ATOM 987 C CA . ASP A 1 133 ? 16.078 -8.988 -18.611 1.00 55.00 133 ASP A CA 1
ATOM 988 C C . ASP A 1 133 ? 16.020 -7.696 -19.449 1.00 55.00 133 ASP A C 1
ATOM 990 O O . ASP A 1 133 ? 15.108 -7.398 -20.216 1.00 55.00 133 ASP A O 1
ATOM 994 N N . GLY A 1 134 ? 17.076 -6.900 -19.308 1.00 50.91 134 GLY A N 1
ATOM 995 C CA . GLY A 1 134 ? 17.187 -5.566 -19.908 1.00 50.91 134 GLY A CA 1
ATOM 996 C C . GLY A 1 134 ? 18.523 -4.869 -19.641 1.00 50.91 134 GLY A C 1
ATOM 997 O O . GLY A 1 134 ? 18.774 -3.788 -20.180 1.00 50.91 134 GLY A O 1
ATOM 998 N N . CYS A 1 135 ? 19.427 -5.528 -18.895 1.00 44.84 135 CYS A N 1
ATOM 999 C CA . CYS A 1 135 ? 20.703 -5.028 -18.357 1.00 44.84 135 CYS A CA 1
ATOM 1000 C C . CYS A 1 135 ? 21.785 -4.636 -19.394 1.00 44.84 135 CYS A C 1
ATOM 1002 O O . CYS A 1 135 ? 22.983 -4.662 -19.111 1.00 44.84 135 CYS A O 1
ATOM 1004 N N . GLY A 1 136 ? 21.405 -4.271 -20.618 1.00 45.81 136 GLY A N 1
ATOM 1005 C CA . GLY A 1 136 ? 22.285 -3.634 -21.596 1.00 45.81 136 GLY A CA 1
ATOM 1006 C C . GLY A 1 136 ? 22.332 -2.106 -21.488 1.00 45.81 136 GLY A C 1
ATOM 1007 O O . GLY A 1 136 ? 23.039 -1.476 -22.278 1.00 45.81 136 GLY A O 1
ATOM 1008 N N . THR A 1 137 ? 21.571 -1.485 -20.578 1.00 46.88 137 THR A N 1
ATOM 1009 C CA . THR A 1 137 ? 21.461 -0.021 -20.494 1.00 46.88 137 THR A CA 1
ATOM 1010 C C . THR A 1 137 ? 21.741 0.530 -19.093 1.00 46.88 137 THR A C 1
ATOM 1012 O O . THR A 1 137 ? 21.765 -0.192 -18.107 1.00 46.88 137 THR A O 1
ATOM 1015 N N . ARG A 1 138 ? 22.016 1.838 -19.028 1.00 45.16 138 ARG A N 1
ATOM 1016 C CA . ARG A 1 138 ? 22.365 2.631 -17.830 1.00 45.16 138 ARG A CA 1
ATOM 1017 C C . ARG A 1 138 ? 21.239 2.792 -16.791 1.00 45.16 138 ARG A C 1
ATOM 1019 O O . ARG A 1 138 ? 21.389 3.596 -15.881 1.00 45.16 138 ARG A O 1
ATOM 1026 N N . PHE A 1 139 ? 20.110 2.115 -16.973 1.00 48.97 139 PHE A N 1
ATOM 1027 C CA . PHE A 1 139 ? 18.908 2.264 -16.163 1.00 48.97 139 PHE A CA 1
ATOM 1028 C C . PHE A 1 139 ? 18.598 0.892 -15.569 1.00 48.97 139 PHE A C 1
ATOM 1030 O O . PHE A 1 139 ? 18.098 0.033 -16.276 1.00 48.97 139 PHE A O 1
ATOM 1037 N N . ALA A 1 140 ? 19.008 0.653 -14.325 1.00 45.66 140 ALA A N 1
ATOM 1038 C CA . ALA A 1 140 ? 18.669 -0.566 -13.599 1.00 45.66 140 ALA A CA 1
ATOM 1039 C C . ALA A 1 140 ? 17.660 -0.224 -12.497 1.00 45.66 140 ALA A C 1
ATOM 1041 O O . ALA A 1 140 ? 17.936 0.661 -11.677 1.00 45.66 140 ALA A O 1
ATOM 1042 N N . GLY A 1 141 ? 16.537 -0.942 -12.458 1.00 53.88 141 GLY A N 1
ATOM 1043 C CA . GLY A 1 141 ? 15.531 -0.864 -11.400 1.00 53.88 141 GLY A CA 1
ATOM 1044 C C . GLY A 1 141 ? 14.108 -0.678 -11.923 1.00 53.88 141 GLY A C 1
ATOM 1045 O O . GLY A 1 141 ? 13.900 -0.162 -13.012 1.00 53.88 141 GLY A O 1
ATOM 1046 N N . ALA A 1 142 ? 13.134 -1.040 -11.084 1.00 57.91 142 ALA A N 1
ATOM 1047 C CA . ALA A 1 142 ? 11.718 -0.929 -11.397 1.00 57.91 142 ALA A CA 1
ATOM 1048 C C . ALA A 1 142 ? 11.330 0.507 -11.808 1.00 57.91 142 ALA A C 1
ATOM 1050 O O . ALA A 1 142 ? 11.414 1.433 -10.999 1.00 57.91 142 ALA A O 1
ATOM 1051 N N . ASP A 1 143 ? 10.860 0.673 -13.046 1.00 68.25 143 ASP A N 1
ATOM 1052 C CA . ASP A 1 143 ? 10.273 1.889 -13.637 1.00 68.25 143 ASP A CA 1
ATOM 1053 C C . ASP A 1 143 ? 8.913 2.290 -12.998 1.00 68.25 143 ASP A C 1
ATOM 1055 O O . ASP A 1 143 ? 7.974 2.698 -13.684 1.00 68.25 143 ASP A O 1
ATOM 1059 N N . VAL A 1 144 ? 8.775 2.139 -11.678 1.00 77.56 144 VAL A N 1
ATOM 1060 C CA . VAL A 1 144 ? 7.543 2.395 -10.919 1.00 77.56 144 VAL A CA 1
ATOM 1061 C C . VAL A 1 144 ? 7.691 3.687 -10.125 1.00 77.56 144 VAL A C 1
ATOM 1063 O O . VAL A 1 144 ? 8.588 3.816 -9.294 1.00 77.56 144 VAL A O 1
ATOM 1066 N N . ASP A 1 145 ? 6.795 4.639 -10.377 1.00 77.44 145 ASP A N 1
ATOM 1067 C CA . ASP A 1 145 ? 6.745 5.949 -9.714 1.00 77.44 145 ASP A CA 1
ATOM 1068 C C . ASP A 1 145 ? 5.603 6.065 -8.691 1.00 77.44 145 ASP A C 1
ATOM 1070 O O . ASP A 1 145 ? 5.531 7.044 -7.956 1.00 77.44 145 ASP A O 1
ATOM 1074 N N . ALA A 1 146 ? 4.721 5.066 -8.612 1.00 87.06 146 ALA A N 1
ATOM 1075 C CA . ALA A 1 146 ? 3.703 4.962 -7.576 1.00 87.06 146 ALA A CA 1
ATOM 1076 C C . ALA A 1 146 ? 3.140 3.540 -7.475 1.00 87.06 146 ALA A C 1
ATOM 1078 O O . ALA A 1 146 ? 2.979 2.838 -8.475 1.00 87.06 146 ALA A O 1
ATOM 1079 N N . VAL A 1 147 ? 2.750 3.143 -6.263 1.00 89.69 147 VAL A N 1
ATOM 1080 C CA . VAL A 1 147 ? 1.953 1.933 -6.016 1.00 89.69 147 VAL A CA 1
ATOM 1081 C C . VAL A 1 147 ? 0.702 2.332 -5.252 1.00 89.69 147 VAL A C 1
ATOM 1083 O O . VAL A 1 147 ? 0.804 2.984 -4.215 1.00 89.69 147 VAL A O 1
ATOM 1086 N N . ALA A 1 148 ? -0.470 1.929 -5.747 1.00 90.12 148 ALA A N 1
ATOM 1087 C CA . ALA A 1 148 ? -1.747 2.150 -5.079 1.00 90.12 148 ALA A CA 1
ATOM 1088 C C . ALA A 1 148 ? -2.595 0.879 -5.010 1.00 90.12 148 ALA A C 1
ATOM 1090 O O . ALA A 1 148 ? -2.528 0.027 -5.896 1.00 90.12 148 ALA A O 1
ATOM 1091 N N . ALA A 1 149 ? -3.437 0.791 -3.981 1.00 89.62 149 ALA A N 1
ATOM 1092 C CA . ALA A 1 149 ? -4.414 -0.278 -3.812 1.00 89.62 149 ALA A CA 1
ATOM 1093 C C . ALA A 1 149 ? -5.849 0.226 -4.033 1.00 89.62 149 ALA A C 1
ATOM 1095 O O . ALA A 1 149 ? -6.255 1.258 -3.499 1.00 89.62 149 ALA A O 1
ATOM 1096 N N . ILE A 1 150 ? -6.646 -0.548 -4.774 1.00 85.62 150 ILE A N 1
ATOM 1097 C CA . ILE A 1 150 ? -8.102 -0.381 -4.856 1.00 85.62 150 ILE A CA 1
ATOM 1098 C C . ILE A 1 150 ? -8.733 -1.392 -3.897 1.00 85.62 150 ILE A C 1
ATOM 1100 O O . ILE A 1 150 ? -8.438 -2.580 -3.976 1.00 85.62 150 ILE A O 1
ATOM 1104 N N . GLY A 1 151 ? -9.590 -0.924 -2.986 1.00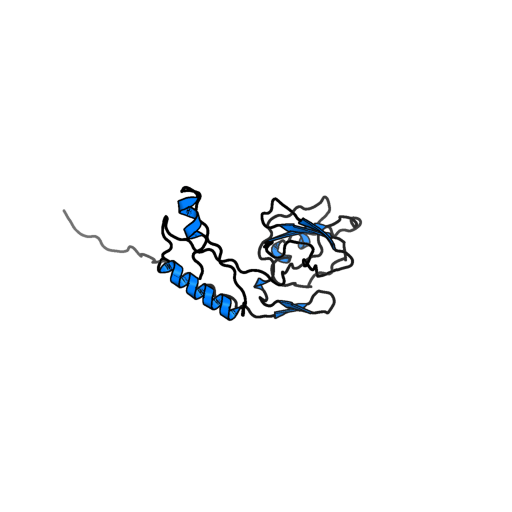 77.44 151 GL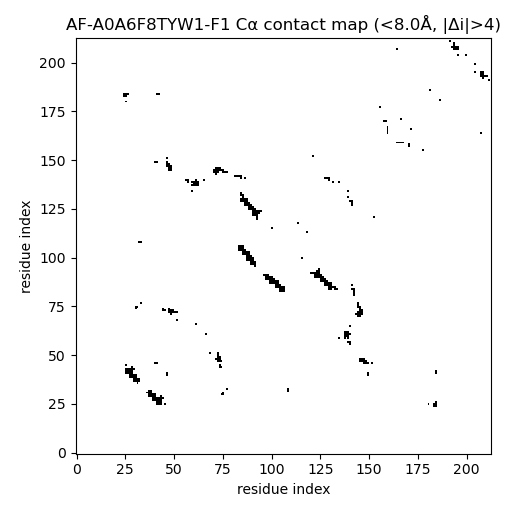Y A N 1
ATOM 1105 C CA . GLY A 1 151 ? -10.146 -1.766 -1.917 1.00 77.44 151 GLY A CA 1
ATOM 1106 C C . GLY A 1 151 ? -9.250 -1.866 -0.676 1.00 77.44 151 GLY A C 1
ATOM 1107 O O . GLY A 1 151 ? 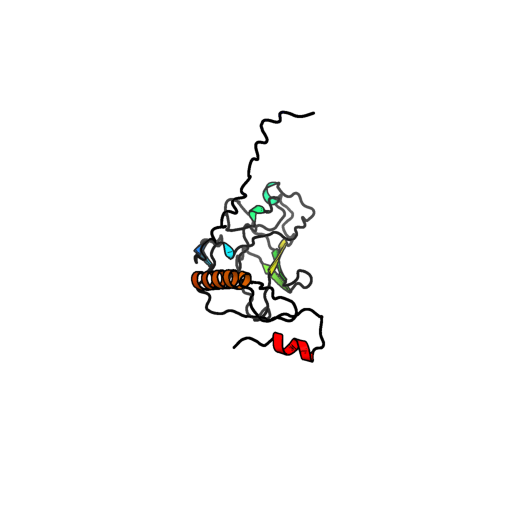-9.321 -2.850 0.056 1.00 77.44 151 GLY A O 1
ATOM 1108 N N . SER A 1 152 ? -8.403 -0.861 -0.421 1.00 69.31 152 SER A N 1
ATOM 1109 C CA . SER A 1 152 ? -7.600 -0.797 0.803 1.00 69.31 152 SER A CA 1
ATOM 1110 C C . SER A 1 152 ? -8.486 -0.797 2.053 1.00 69.31 152 SER A C 1
ATOM 1112 O O . SER A 1 152 ? -9.523 -0.135 2.117 1.00 69.31 152 SER A O 1
ATOM 1114 N N . THR A 1 153 ? -8.067 -1.542 3.075 1.00 67.19 153 THR A N 1
ATOM 1115 C CA . THR A 1 153 ? -8.750 -1.572 4.373 1.00 67.19 153 THR A CA 1
ATOM 1116 C C . THR A 1 153 ? -8.095 -0.574 5.319 1.00 67.19 153 THR A C 1
ATOM 1118 O O . THR A 1 153 ? -6.890 -0.642 5.556 1.00 67.19 153 THR A O 1
ATOM 1121 N N . LEU A 1 154 ? -8.887 0.315 5.921 1.00 65.75 154 LEU A N 1
ATOM 1122 C CA . LEU A 1 154 ? -8.417 1.137 7.033 1.00 65.75 154 LEU A CA 1
ATOM 1123 C C . LEU A 1 154 ? -8.431 0.303 8.319 1.00 65.75 154 LEU A C 1
ATOM 1125 O O . LEU A 1 154 ? -9.472 -0.215 8.725 1.00 65.75 154 LEU A O 1
ATOM 1129 N N . ARG A 1 155 ? -7.271 0.168 8.971 1.00 68.25 155 ARG A N 1
ATOM 1130 C CA . ARG A 1 155 ? -7.140 -0.547 10.246 1.00 68.25 155 ARG A CA 1
ATOM 1131 C C . ARG A 1 155 ? -7.017 0.434 11.400 1.00 68.25 155 ARG A C 1
ATOM 1133 O O . ARG A 1 155 ? -6.155 1.305 11.397 1.00 68.25 155 ARG A O 1
ATOM 1140 N N . PHE A 1 156 ? -7.809 0.192 12.436 1.00 69.12 156 PHE A N 1
ATOM 1141 C CA . PHE A 1 156 ? -7.750 0.924 13.693 1.00 69.12 156 PHE A CA 1
ATOM 1142 C C . PHE A 1 156 ? -7.551 -0.061 14.838 1.00 69.12 156 PHE A C 1
ATOM 1144 O O . PHE A 1 156 ? -8.115 -1.155 14.830 1.00 69.12 156 PHE A O 1
ATOM 1151 N N . VAL A 1 157 ? -6.721 0.315 15.809 1.00 73.75 157 VAL A N 1
ATOM 1152 C CA . VAL A 1 157 ? -6.447 -0.497 16.998 1.00 73.75 157 VAL A CA 1
ATOM 1153 C C . VAL A 1 157 ? -6.944 0.261 18.215 1.00 73.75 157 VAL A C 1
ATOM 1155 O O . VAL A 1 157 ? -6.548 1.402 18.447 1.00 73.75 157 VAL A O 1
ATOM 1158 N N . ILE A 1 158 ? -7.798 -0.390 18.999 1.00 74.38 158 ILE A N 1
ATOM 1159 C CA . ILE A 1 158 ? -8.308 0.136 20.263 1.00 74.38 158 ILE A CA 1
ATOM 1160 C C . ILE A 1 158 ? -7.751 -0.737 21.379 1.00 74.38 158 ILE A C 1
ATOM 1162 O O . ILE A 1 158 ? -7.845 -1.961 21.328 1.00 74.38 158 ILE A O 1
ATOM 1166 N N . LEU A 1 159 ? -7.156 -0.096 22.384 1.00 75.56 159 LEU A N 1
ATOM 1167 C CA . LEU A 1 159 ? -6.565 -0.780 23.527 1.00 75.56 159 LEU A CA 1
ATOM 1168 C C . LEU A 1 159 ? -7.487 -0.702 24.740 1.00 75.56 159 LEU A C 1
ATOM 1170 O O . LEU A 1 159 ? -7.870 0.388 25.185 1.00 75.56 159 LEU A O 1
ATOM 1174 N N . PHE A 1 160 ? -7.757 -1.865 25.318 1.00 73.00 160 PHE A N 1
ATOM 1175 C CA . PHE A 1 160 ? -8.489 -2.016 26.565 1.00 73.00 160 PHE A CA 1
ATOM 1176 C C . PHE A 1 160 ? -7.535 -2.184 27.755 1.00 73.00 160 PHE A C 1
ATOM 1178 O O . PHE A 1 160 ? -6.361 -2.512 27.592 1.00 73.00 160 PHE A O 1
ATOM 1185 N N . ALA A 1 161 ? -8.034 -1.927 28.967 1.00 72.56 161 ALA A N 1
ATOM 1186 C CA . ALA A 1 161 ? -7.331 -2.346 30.178 1.00 72.56 161 ALA A CA 1
ATOM 1187 C C . ALA A 1 161 ? -7.429 -3.874 30.342 1.00 72.56 161 ALA A C 1
ATOM 1189 O O . ALA A 1 161 ? -8.382 -4.477 29.847 1.00 72.56 161 ALA A O 1
ATOM 1190 N N . VAL A 1 162 ? -6.476 -4.473 31.066 1.00 72.31 162 VAL A N 1
ATOM 1191 C CA . VAL A 1 162 ? -6.510 -5.905 31.422 1.00 72.31 162 VAL A CA 1
ATOM 1192 C C . VAL A 1 162 ? -7.863 -6.238 32.060 1.00 72.31 162 VAL A C 1
ATOM 1194 O O . VAL A 1 162 ? -8.354 -5.473 32.894 1.00 72.31 162 VAL A O 1
ATOM 1197 N N . ASP A 1 163 ? -8.471 -7.346 31.632 1.00 70.00 163 ASP A N 1
ATOM 1198 C CA . ASP A 1 163 ? -9.773 -7.844 32.102 1.00 70.00 163 ASP A CA 1
ATOM 1199 C C . ASP A 1 163 ? -10.955 -6.865 31.955 1.00 70.00 163 ASP A C 1
ATOM 1201 O O . ASP A 1 163 ? -11.932 -6.925 32.707 1.00 70.00 163 ASP A O 1
ATOM 1205 N N . SER A 1 164 ? -10.909 -5.942 30.989 1.00 73.81 164 SER A N 1
ATOM 1206 C CA . SER A 1 164 ? -11.977 -4.959 30.787 1.00 73.81 164 SER A CA 1
ATOM 1207 C C . SER A 1 164 ? -12.408 -4.852 29.331 1.00 73.81 164 SER A C 1
ATOM 1209 O O . SER A 1 164 ? -11.609 -4.551 28.462 1.00 73.81 164 SER A O 1
ATOM 1211 N N . THR A 1 165 ? -13.710 -4.958 29.072 1.00 73.38 165 THR A N 1
ATOM 1212 C CA . THR A 1 165 ? -14.342 -4.570 27.792 1.00 73.38 165 THR A CA 1
ATOM 1213 C C . THR A 1 165 ? -14.869 -3.141 27.803 1.00 73.38 165 THR A C 1
ATOM 1215 O O . THR A 1 165 ? -15.405 -2.652 26.810 1.00 73.38 165 THR A O 1
ATOM 1218 N N . LYS A 1 166 ? -14.739 -2.439 28.934 1.00 77.75 166 LYS A N 1
ATOM 1219 C CA . LYS A 1 166 ? -15.180 -1.051 29.046 1.00 77.75 166 LYS A CA 1
ATOM 1220 C C . LYS A 1 166 ? -14.208 -0.150 28.302 1.00 77.75 166 LYS A C 1
ATOM 1222 O O . LYS A 1 166 ? -13.017 -0.116 28.623 1.00 77.75 166 LYS A O 1
ATOM 1227 N N . LEU A 1 167 ? -14.749 0.610 27.357 1.00 74.31 167 LEU A N 1
ATOM 1228 C CA . LEU A 1 167 ? -14.039 1.707 26.723 1.00 74.31 167 LEU A CA 1
ATOM 1229 C C . LEU A 1 167 ? -13.671 2.738 27.787 1.00 74.31 167 LEU A C 1
ATOM 1231 O O . LEU A 1 167 ? -14.499 3.148 28.604 1.00 74.31 167 LEU A O 1
ATOM 1235 N N . ARG A 1 168 ? -12.401 3.136 27.788 1.00 75.69 168 ARG A N 1
ATOM 1236 C CA . ARG A 1 168 ? -11.968 4.301 28.556 1.00 75.69 168 ARG A CA 1
ATOM 1237 C C . ARG A 1 168 ? -12.457 5.565 27.842 1.00 75.69 168 ARG A C 1
ATOM 1239 O O . ARG A 1 168 ? -12.575 5.526 26.618 1.00 75.69 168 ARG A O 1
ATOM 1246 N N . PRO A 1 169 ? -12.698 6.677 28.552 1.00 77.12 169 PRO A N 1
ATOM 1247 C CA . PRO A 1 169 ? -13.098 7.934 27.921 1.00 77.12 169 PRO A CA 1
ATOM 1248 C C . PRO A 1 169 ? -12.177 8.342 26.761 1.00 77.12 169 PRO A C 1
ATOM 1250 O O . PRO A 1 169 ? -12.656 8.738 25.708 1.00 77.12 169 PRO A O 1
ATOM 1253 N N . GLU A 1 170 ? -10.868 8.123 26.890 1.00 72.19 170 GLU A N 1
ATOM 1254 C CA . GLU A 1 170 ? -9.891 8.426 25.838 1.00 72.19 170 GLU A CA 1
ATOM 1255 C C . GLU A 1 170 ? -10.041 7.528 24.594 1.00 72.19 170 GLU A C 1
ATOM 1257 O O . GLU A 1 170 ? -9.688 7.927 23.488 1.00 72.19 170 GLU A O 1
ATOM 1262 N N . ALA A 1 171 ? -10.567 6.308 24.756 1.00 76.94 171 ALA A N 1
ATOM 1263 C CA . ALA A 1 171 ? -10.890 5.420 23.639 1.00 76.94 171 ALA A CA 1
ATOM 1264 C C . ALA A 1 171 ? -12.211 5.811 22.954 1.00 76.94 171 ALA A C 1
ATOM 1266 O O . ALA A 1 171 ? -12.394 5.489 21.783 1.00 76.94 171 ALA A O 1
ATOM 1267 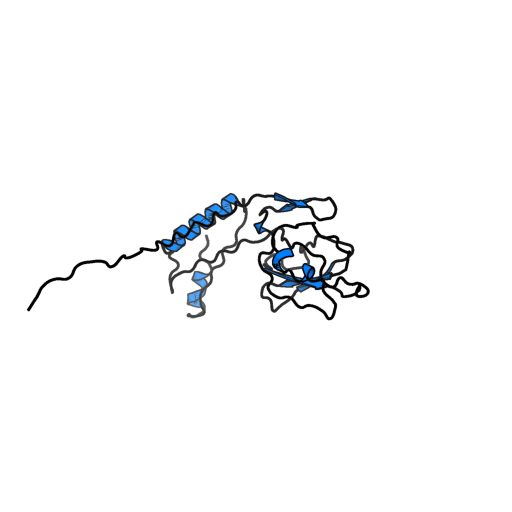N N . GLN A 1 172 ? -13.107 6.510 23.661 1.00 80.19 172 GLN A N 1
ATOM 1268 C CA . GLN A 1 172 ? -14.355 7.037 23.107 1.00 80.19 172 GLN A CA 1
ATOM 1269 C C . GLN A 1 172 ? -14.065 8.128 22.071 1.00 80.19 172 GLN A C 1
ATOM 1271 O O . GLN A 1 172 ? -14.551 8.036 20.951 1.00 80.19 172 GLN A O 1
ATOM 1276 N N . ASP A 1 173 ? -13.187 9.082 22.395 1.00 78.06 173 ASP A N 1
ATOM 1277 C CA . ASP A 1 173 ? -12.793 10.146 21.461 1.00 78.06 173 ASP A CA 1
ATOM 1278 C C . ASP A 1 173 ? -12.140 9.572 20.189 1.00 78.06 173 ASP A C 1
ATOM 1280 O O . ASP A 1 173 ? -12.402 10.023 19.073 1.00 78.06 173 ASP A O 1
ATOM 1284 N N . ALA A 1 174 ? -11.311 8.531 20.342 1.00 74.88 174 ALA A N 1
ATOM 1285 C CA . ALA A 1 174 ? -10.701 7.829 19.214 1.00 74.88 174 ALA A CA 1
ATOM 1286 C C . ALA A 1 174 ? -11.735 7.074 18.359 1.00 74.88 174 ALA A C 1
ATOM 1288 O O . ALA A 1 174 ? -11.607 7.034 17.135 1.00 74.88 174 ALA A O 1
ATOM 1289 N N . LEU A 1 175 ? -12.762 6.494 18.988 1.00 81.38 175 LEU A N 1
ATOM 1290 C CA . LEU A 1 175 ? -13.879 5.835 18.310 1.00 81.38 175 LEU A CA 1
ATOM 1291 C C . LEU A 1 175 ? -14.778 6.822 17.566 1.00 81.38 175 LEU A C 1
ATOM 1293 O O . LEU A 1 175 ? -15.191 6.526 16.449 1.00 81.38 175 LEU A O 1
ATOM 1297 N N . ASP A 1 176 ? -15.046 7.989 18.141 1.00 83.50 176 ASP A N 1
ATOM 1298 C CA . ASP A 1 176 ? -15.850 9.027 17.495 1.00 83.50 176 ASP A CA 1
ATOM 1299 C C . ASP A 1 176 ? -15.104 9.604 16.281 1.00 83.50 176 ASP A C 1
ATOM 1301 O O . ASP A 1 176 ? -15.678 9.750 15.200 1.00 83.50 176 ASP A O 1
ATOM 1305 N N . ALA A 1 177 ? -13.792 9.836 16.411 1.00 79.31 177 ALA A N 1
ATOM 1306 C CA . ALA A 1 177 ? -12.943 10.224 15.285 1.00 79.31 177 ALA A CA 1
ATOM 1307 C C . ALA A 1 177 ? -12.891 9.135 14.199 1.00 79.31 177 ALA A C 1
ATOM 1309 O O . ALA A 1 177 ? -12.933 9.438 13.006 1.00 79.31 177 ALA A O 1
ATOM 1310 N N . LEU A 1 178 ? -12.830 7.861 14.596 1.00 79.06 178 LEU A N 1
ATOM 1311 C CA . LEU A 1 178 ? -12.924 6.728 13.680 1.00 79.06 178 LEU A CA 1
ATOM 1312 C C . LEU A 1 178 ? -14.272 6.710 12.945 1.00 79.06 178 LEU A C 1
ATOM 1314 O O . LEU A 1 178 ? -14.294 6.624 11.719 1.00 79.06 178 LEU A O 1
ATOM 1318 N N . ALA A 1 179 ? -15.385 6.830 13.665 1.00 81.44 179 ALA A N 1
ATOM 1319 C CA . ALA A 1 179 ? -16.719 6.844 13.078 1.00 81.44 179 ALA A CA 1
ATOM 1320 C C . ALA A 1 179 ? -16.873 7.977 12.053 1.00 81.44 179 ALA A C 1
ATOM 1322 O O . ALA A 1 179 ? -17.415 7.751 10.970 1.00 81.44 179 ALA A O 1
ATOM 1323 N N . GLN A 1 180 ? -16.323 9.160 12.346 1.00 80.62 180 GLN A N 1
ATOM 1324 C CA . GLN A 1 180 ? -16.300 10.271 11.397 1.00 80.62 180 GLN A CA 1
ATOM 1325 C C . GLN A 1 180 ? -15.465 9.938 10.153 1.00 80.62 180 GLN A C 1
ATOM 1327 O O . GLN A 1 180 ? -15.938 10.127 9.039 1.00 80.62 180 GLN A O 1
ATOM 1332 N N . ASN A 1 181 ? -14.273 9.357 10.319 1.00 73.88 181 ASN A N 1
ATOM 1333 C CA . ASN A 1 181 ? -13.434 8.945 9.188 1.00 73.88 181 ASN A CA 1
ATOM 1334 C C . ASN A 1 181 ? -14.109 7.883 8.302 1.00 73.88 181 ASN A C 1
ATOM 1336 O O . ASN A 1 181 ? -13.970 7.941 7.081 1.00 73.88 181 ASN A O 1
ATOM 1340 N N . ILE A 1 182 ? -14.826 6.924 8.901 1.00 73.75 182 ILE A N 1
ATOM 1341 C CA . ILE A 1 182 ? -15.606 5.899 8.185 1.00 73.75 182 ILE A CA 1
ATOM 1342 C C . ILE A 1 182 ? -16.722 6.561 7.372 1.00 73.75 182 ILE A C 1
ATOM 1344 O O . ILE A 1 182 ? -16.882 6.248 6.190 1.00 73.75 182 ILE A O 1
ATOM 1348 N N . ALA A 1 183 ? -17.464 7.488 7.987 1.00 78.31 183 ALA A N 1
ATOM 1349 C CA . ALA A 1 183 ? -18.542 8.220 7.330 1.00 78.31 183 ALA A CA 1
ATOM 1350 C C . ALA A 1 183 ? -18.021 9.088 6.174 1.00 78.31 183 ALA A C 1
ATOM 1352 O O . ALA A 1 183 ? -18.575 9.042 5.077 1.00 78.31 183 ALA A O 1
ATOM 1353 N N . ASP A 1 184 ? -16.924 9.814 6.393 1.00 72.44 184 ASP A N 1
ATOM 1354 C CA . ASP A 1 184 ? -16.305 10.685 5.391 1.00 72.44 184 ASP A CA 1
ATOM 1355 C C . ASP A 1 184 ? -15.700 9.885 4.228 1.00 72.44 184 ASP A C 1
ATOM 1357 O O . ASP A 1 184 ? -15.701 10.354 3.094 1.00 72.44 184 ASP A O 1
ATOM 1361 N N . ALA A 1 185 ? -15.200 8.670 4.487 1.00 65.88 185 ALA A N 1
ATOM 1362 C CA . ALA A 1 185 ? -14.740 7.744 3.446 1.00 65.88 185 ALA A CA 1
ATOM 1363 C C . ALA A 1 185 ? -15.875 7.054 2.679 1.00 65.88 185 ALA A C 1
ATOM 1365 O O . ALA A 1 185 ? -15.602 6.374 1.690 1.00 65.88 185 ALA A O 1
ATOM 1366 N N . GLY A 1 186 ? -17.124 7.161 3.142 1.00 70.50 186 GLY A N 1
ATOM 1367 C CA . GLY A 1 186 ? -18.247 6.433 2.556 1.00 70.50 186 GLY A CA 1
ATOM 1368 C C . GLY A 1 186 ? -18.080 4.909 2.609 1.00 70.50 186 GLY A C 1
ATOM 1369 O O . GLY A 1 186 ? -18.567 4.217 1.715 1.00 70.50 186 GLY A O 1
ATOM 1370 N N . LEU A 1 187 ? -17.378 4.373 3.618 1.00 71.69 187 LEU A N 1
ATOM 1371 C CA . LEU A 1 187 ? -17.184 2.925 3.749 1.00 71.69 187 LEU A CA 1
ATOM 1372 C C . LEU A 1 187 ? -18.506 2.248 4.128 1.00 71.69 187 LEU A C 1
ATOM 1374 O O . LEU A 1 187 ? -19.149 2.619 5.109 1.00 71.69 187 LEU A O 1
ATOM 1378 N N . SER A 1 188 ? -18.904 1.236 3.357 1.00 69.00 188 SER A N 1
ATOM 1379 C CA . SER A 1 188 ? -20.162 0.501 3.551 1.00 69.00 188 SER A CA 1
ATOM 1380 C C . SER A 1 188 ? -20.021 -0.774 4.383 1.00 69.00 188 SER A C 1
ATOM 1382 O O . SER A 1 188 ? -21.029 -1.383 4.733 1.00 69.00 188 SER A O 1
ATOM 1384 N N . GLU A 1 189 ? -18.792 -1.198 4.677 1.00 70.94 189 GLU A N 1
ATOM 1385 C CA . GLU A 1 189 ? -18.496 -2.438 5.389 1.00 70.94 189 GLU A CA 1
ATOM 1386 C C . GLU A 1 189 ? -17.277 -2.252 6.297 1.00 70.94 189 GLU A C 1
ATOM 1388 O O . GLU A 1 189 ? -16.313 -1.574 5.937 1.00 70.94 189 GLU A O 1
ATOM 1393 N N . PHE A 1 190 ? -17.323 -2.848 7.487 1.00 70.06 190 PHE A N 1
ATOM 1394 C CA . PHE A 1 190 ? -16.206 -2.873 8.422 1.00 70.06 190 PHE A CA 1
ATOM 1395 C C . PHE A 1 190 ? -16.196 -4.188 9.200 1.00 70.06 190 PHE A C 1
ATOM 1397 O O . PHE A 1 190 ? -17.241 -4.754 9.520 1.00 70.06 190 PHE A O 1
ATOM 1404 N N . ARG A 1 191 ? -14.993 -4.659 9.537 1.00 73.44 191 ARG A N 1
ATOM 1405 C CA . ARG A 1 191 ? -14.774 -5.863 10.341 1.00 73.44 191 ARG A CA 1
ATOM 1406 C C . ARG A 1 191 ? -14.178 -5.474 11.688 1.00 73.44 191 ARG A C 1
ATOM 1408 O O . ARG A 1 191 ? -13.101 -4.885 11.739 1.00 73.44 191 ARG A O 1
ATOM 1415 N N . VAL A 1 192 ? -14.852 -5.847 12.772 1.00 78.25 192 VAL A N 1
ATOM 1416 C CA . VAL A 1 192 ? -14.329 -5.710 14.137 1.00 78.25 192 VAL A CA 1
ATOM 1417 C C . VAL A 1 192 ? -13.797 -7.066 14.585 1.00 78.25 192 VAL A C 1
ATOM 1419 O O . VAL A 1 192 ? -14.504 -8.066 14.502 1.00 78.25 192 VAL A O 1
ATOM 1422 N N . VAL A 1 193 ? -12.542 -7.108 15.031 1.00 74.69 193 VAL A N 1
ATOM 1423 C CA . VAL A 1 193 ? -11.903 -8.326 15.547 1.00 74.69 193 VAL A CA 1
ATOM 1424 C C . VAL A 1 193 ? -11.443 -8.059 16.973 1.00 74.69 193 VAL A C 1
ATOM 1426 O O . VAL A 1 193 ? -10.650 -7.146 17.207 1.00 74.69 193 VAL A O 1
ATOM 1429 N N . GLY A 1 194 ? -11.963 -8.837 17.922 1.00 74.06 194 GLY A N 1
ATOM 1430 C CA . GLY A 1 194 ? -11.500 -8.821 19.305 1.00 74.06 194 GLY A CA 1
ATOM 1431 C C . GLY A 1 194 ? -10.161 -9.540 19.436 1.00 74.06 194 GLY A C 1
ATOM 1432 O O . GLY A 1 194 ? -9.958 -10.587 18.831 1.00 74.06 194 GLY A O 1
ATOM 1433 N N . HIS A 1 195 ? -9.255 -8.983 20.234 1.00 74.44 195 HIS A N 1
ATOM 1434 C CA . HIS A 1 195 ? -8.011 -9.636 20.625 1.00 74.44 195 HIS A CA 1
ATOM 1435 C C . HIS A 1 195 ? -7.885 -9.605 22.145 1.00 74.44 195 HIS A C 1
ATOM 1437 O O . HIS A 1 195 ? -8.234 -8.620 22.795 1.00 74.44 195 HIS A O 1
ATOM 1443 N N . THR A 1 196 ? -7.338 -10.675 22.695 1.00 68.88 196 THR A N 1
ATOM 1444 C CA . THR A 1 196 ? -6.913 -10.797 24.089 1.00 68.88 196 THR A CA 1
ATOM 1445 C C . THR A 1 196 ? -5.420 -11.091 24.099 1.00 68.88 196 THR A C 1
ATOM 1447 O O . THR A 1 196 ? -4.881 -11.606 23.115 1.00 68.88 196 THR A O 1
ATOM 1450 N N . ASP A 1 197 ? -4.737 -10.784 25.197 1.00 71.75 197 ASP A N 1
ATOM 1451 C CA . ASP A 1 197 ? -3.388 -11.309 25.380 1.00 71.75 197 ASP A CA 1
ATOM 1452 C C . ASP A 1 197 ? -3.428 -12.814 25.720 1.00 71.75 197 ASP A C 1
ATOM 1454 O O . ASP A 1 197 ? -4.492 -13.432 25.810 1.00 71.75 197 ASP A O 1
ATOM 1458 N N . SER A 1 198 ? -2.254 -13.431 25.849 1.00 74.62 198 SER A N 1
ATOM 1459 C CA . SER A 1 198 ? -2.118 -14.861 26.145 1.00 74.62 198 SER A CA 1
ATOM 1460 C C . SER A 1 198 ? -2.270 -15.198 27.637 1.00 74.62 198 SER A C 1
ATOM 1462 O O . SER A 1 198 ? -1.859 -16.278 28.064 1.00 74.62 198 SER A O 1
ATOM 1464 N N . THR A 1 199 ? -2.767 -14.271 28.461 1.00 63.03 199 THR A N 1
ATOM 1465 C CA . THR A 1 199 ? -2.882 -14.429 29.915 1.00 63.03 199 THR A CA 1
ATOM 1466 C C . THR A 1 199 ? -4.295 -14.886 30.272 1.00 63.03 199 THR A C 1
ATOM 1468 O O . THR A 1 199 ? -5.198 -14.082 30.467 1.00 63.03 199 THR A O 1
ATOM 1471 N N . GLY A 1 200 ? -4.497 -16.199 30.373 1.00 58.44 200 GLY A N 1
ATOM 1472 C CA . GLY A 1 200 ? -5.792 -16.802 30.706 1.00 58.44 200 GLY A CA 1
ATOM 1473 C C . GLY A 1 200 ? -5.957 -18.173 30.051 1.00 58.44 200 GLY A C 1
ATOM 1474 O O . GLY A 1 200 ? -5.252 -18.485 29.099 1.00 58.44 200 GLY A O 1
ATOM 1475 N N . ASP A 1 201 ? -6.850 -19.010 30.584 1.00 54.97 201 ASP A N 1
ATOM 1476 C CA . ASP A 1 201 ? -7.231 -20.285 29.951 1.00 54.97 201 ASP A CA 1
ATOM 1477 C C . ASP A 1 201 ? -8.291 -20.043 28.858 1.00 54.97 201 ASP A C 1
ATOM 1479 O O . ASP A 1 201 ? -9.048 -19.077 28.943 1.00 54.97 201 ASP A O 1
ATOM 1483 N N . ASP A 1 202 ? -8.397 -20.914 27.852 1.00 55.81 202 ASP A N 1
ATOM 1484 C CA . ASP A 1 202 ? -9.231 -20.697 26.652 1.00 55.81 202 ASP A CA 1
ATOM 1485 C C . ASP A 1 202 ? -10.708 -20.406 26.988 1.00 55.81 202 ASP A C 1
ATOM 1487 O O . ASP A 1 202 ? -11.374 -19.606 26.330 1.00 55.81 202 ASP A O 1
ATOM 1491 N N . THR A 1 203 ? -11.220 -20.996 28.072 1.00 55.41 203 THR A N 1
ATOM 1492 C CA . THR A 1 203 ? -12.589 -20.762 28.570 1.00 55.41 203 THR A CA 1
ATOM 1493 C C . THR A 1 203 ? -12.838 -19.339 29.085 1.00 55.41 203 THR A C 1
ATOM 1495 O O . THR A 1 203 ? -13.983 -18.886 29.086 1.00 55.41 203 THR A O 1
ATOM 1498 N N . TYR A 1 204 ? -11.793 -18.621 29.498 1.00 56.25 204 TYR A N 1
ATOM 1499 C CA . TYR A 1 204 ? -11.845 -17.229 29.954 1.00 56.25 204 TYR A CA 1
ATOM 1500 C C . TYR A 1 204 ? -11.778 -16.227 28.788 1.00 56.25 204 TYR A C 1
ATOM 1502 O O . TYR A 1 204 ? -12.348 -15.140 28.858 1.00 56.25 204 TYR A O 1
ATOM 1510 N N . THR A 1 205 ? -11.117 -16.619 27.700 1.00 52.06 205 THR A N 1
ATOM 1511 C CA . THR A 1 205 ? -10.697 -15.746 26.596 1.00 52.06 205 THR A CA 1
ATOM 1512 C C . THR A 1 205 ? -11.724 -15.660 25.458 1.00 52.06 205 THR A C 1
ATOM 1514 O O . THR A 1 205 ? -11.900 -14.607 24.840 1.00 52.06 205 THR A O 1
ATOM 1517 N N . LEU A 1 206 ? -12.458 -16.748 25.202 1.00 52.06 206 LEU A N 1
ATOM 1518 C CA . LEU A 1 206 ? -13.462 -16.836 24.130 1.00 52.06 206 LEU A CA 1
ATOM 1519 C C . LEU A 1 206 ? -14.624 -15.821 24.237 1.00 52.06 206 LEU A C 1
ATOM 1521 O O . LEU A 1 206 ? -14.994 -15.261 23.206 1.00 52.06 206 LEU A O 1
ATOM 1525 N N . PRO A 1 207 ? -15.165 -15.481 25.428 1.00 53.28 207 PRO A N 1
ATOM 1526 C CA . PRO A 1 207 ? -16.223 -14.474 25.541 1.00 53.28 207 PRO A CA 1
ATOM 1527 C C . PRO A 1 207 ? -15.790 -13.063 25.115 1.00 53.28 207 PRO A C 1
ATOM 1529 O O . PRO A 1 207 ? -16.643 -12.261 24.755 1.00 53.28 207 PRO A O 1
ATOM 1532 N N . PHE A 1 208 ? -14.490 -12.742 25.150 1.00 52.31 208 PHE A N 1
ATOM 1533 C CA . PHE A 1 208 ? -13.967 -11.433 24.734 1.00 52.31 208 PHE A CA 1
ATOM 1534 C C . PHE A 1 208 ? -13.823 -11.300 23.208 1.00 52.31 208 PHE A C 1
ATOM 1536 O O . PHE A 1 208 ? -13.770 -10.179 22.704 1.00 52.31 208 PHE A O 1
ATOM 1543 N N . HIS A 1 209 ? -13.789 -12.414 22.466 1.00 47.88 209 HIS A N 1
ATOM 1544 C CA . HIS A 1 209 ? -13.720 -12.409 20.998 1.00 47.88 209 HIS A CA 1
ATOM 1545 C C . HIS A 1 209 ? -15.068 -12.086 20.329 1.00 47.88 209 HIS A C 1
ATOM 1547 O O . HIS A 1 209 ? -15.078 -11.586 19.207 1.00 47.88 209 HIS A O 1
ATOM 1553 N N . GLU A 1 210 ? -16.190 -12.353 21.006 1.00 44.38 210 GLU A N 1
ATOM 1554 C CA . GLU A 1 210 ? -17.540 -12.379 20.413 1.00 44.38 210 GLU A CA 1
ATOM 1555 C C . GLU A 1 210 ? -18.461 -11.254 20.927 1.00 44.38 210 GLU A C 1
ATOM 1557 O O . GLU A 1 210 ? -19.680 -11.326 20.808 1.00 44.38 210 GLU A O 1
ATOM 1562 N N . ILE A 1 211 ? -17.914 -10.182 21.510 1.00 46.19 211 ILE A N 1
ATOM 1563 C CA . ILE A 1 211 ? -18.728 -9.021 21.917 1.00 46.19 211 ILE A CA 1
ATOM 1564 C C . ILE A 1 211 ? -18.864 -8.047 20.741 1.00 46.19 211 ILE A C 1
ATOM 1566 O O . ILE A 1 211 ? -18.382 -6.918 20.784 1.00 46.19 211 ILE A O 1
ATOM 1570 N N . ALA A 1 212 ? -19.521 -8.492 19.675 1.00 32.50 212 ALA A N 1
ATOM 1571 C CA . ALA A 1 212 ? -20.084 -7.613 18.658 1.00 32.50 212 ALA A CA 1
ATOM 1572 C C . ALA A 1 212 ? -21.547 -8.039 18.421 1.00 32.50 212 ALA A C 1
ATOM 1574 O O . ALA A 1 212 ? -21.769 -9.215 18.131 1.00 32.50 212 ALA A O 1
ATOM 1575 N N . PRO A 1 213 ? -22.540 -7.149 18.619 1.00 37.50 213 PRO A N 1
ATOM 1576 C CA . PRO A 1 213 ? -23.925 -7.416 18.233 1.00 37.50 213 PRO A CA 1
ATOM 1577 C C . PRO A 1 213 ? -24.111 -7.448 16.711 1.00 37.50 213 PRO A C 1
ATOM 1579 O O . PRO A 1 213 ? -23.347 -6.754 16.002 1.00 37.50 213 PRO A O 1
#

Solvent-accessible surface area (backbone atoms only — not comparable to full-atom values): 14521 Å² total; per-residue (Å²): 137,89,88,81,91,79,89,82,86,83,79,79,80,79,74,79,78,78,71,78,77,74,75,75,76,39,46,63,37,76,42,75,59,88,78,88,45,73,46,78,30,62,44,24,70,74,31,26,38,85,74,84,89,78,86,84,82,73,102,60,64,57,48,76,76,77,67,47,72,67,57,33,41,32,71,69,73,85,82,67,93,68,77,81,67,48,29,36,37,31,38,16,68,80,82,78,61,73,49,78,74,46,79,43,50,92,68,61,79,77,84,83,57,84,88,77,53,72,93,87,66,71,71,78,44,77,47,80,40,54,63,68,90,65,78,88,52,74,72,54,69,66,81,60,39,47,46,70,50,84,85,71,79,90,83,84,88,85,87,64,57,90,100,42,92,64,77,50,74,75,52,47,60,54,47,52,54,46,53,49,52,41,60,59,45,64,62,90,76,84,86,88,79,53,84,76,77,89,82,70,56,72,87,71,50,55,70,62,52,64,81,68,136

pLDDT: mean 70.53, std 17.01, range [32.5, 95.06]

Sequence (213 aa):
MLRSLLSRFMVLACMAMVAPTLAQPNETREYQDGKRRTVLLPQGDKSFADAVVDRSASTGTIEDSACDQQAILGPPDFSRSVKVEGMTLSISEDGETWIDLGDISGGRAEVDLAGLVPSDASYRLVSLTDDGDGCGTRFAGADVDAVAAIGSTLRFVILFAVDSTKLRPEAQDALDALAQNIADAGLSEFRVVGHTDSTGDDTYTLPFHEIAP

InterPro domains:
  IPR006664 Outer membrane protein, bacterial [PR01021] (160-182)
  IPR006664 Outer membrane protein, bacterial [PR01021] (190-205)
  IPR006665 OmpA-like domain [PS51123] (147-213)
  IPR036737 OmpA-like domain superfamily [G3DSA:3.30.1330.60] (142-207)
  IPR036737 OmpA-like domain superfamily [SSF103088] (154-205)

Organism: NCBI:txid115561

Mean predicted aligned error: 14.99 Å

Nearest PDB structures (foldseek):
  7t2b-assembly1_D  TM=4.441E-01  e=3.149E+00  Homo sapiens
  7t6x-assembly1_C  TM=3.176E-01  e=3.546E+00  Homo sapiens
  6tyl-assembly2_J  TM=3.399E-01  e=6.809E+00  Lama glama

Foldseek 3Di:
DDDDDDDDDPPPPPPPPPDPPPPDFQPFDWADLLPRDIDTALRAQVQWDADDPDDDFDPAQADVVNVPPCQATTGHDPPDDDDWFKKWKWWDDPVPDIQTPGIDGPSDRDDDCVPVDDPPDATDDMDIGGPCVPRPDNHDDDPHRIDGDHPHDDDDDADDDPPDPDHDPVSVVVVVVVVVSCVSSVPPDDDDAFDDDPPDDPVSGVVRGPPDD